Protein AF-A0A5C5VUE7-F1 (afdb_monomer)

pLDDT: mean 70.16, std 20.58, range [25.09, 98.5]

Nearest PDB structures (foldseek):
  4yuz-assembly2_C  TM=6.646E-01  e=1.567E-05  Trypanosoma cruzi strain CL Brener
  4yv2-assembly1_B  TM=5.544E-01  e=5.553E-06  Trypanosoma cruzi strain CL Brener
  5y4q-assembly2_C  TM=5.416E-01  e=9.617E-06  Trypanosoma cruzi strain CL Brener
  1a4s-assembly1_D  TM=3.884E-01  e=1.775E-01  Gadus morhua callarias
  8qyc-assembly1_A  TM=3.659E-01  e=1.391E-01  Escherichia coli

Structure (mmCIF, N/CA/C/O backbone):
data_AF-A0A5C5VUE7-F1
#
_entry.id   AF-A0A5C5VUE7-F1
#
loop_
_atom_site.group_PDB
_atom_site.id
_atom_site.type_symbol
_atom_site.label_atom_id
_atom_site.label_alt_id
_atom_site.label_comp_id
_atom_site.label_asym_id
_atom_site.label_entity_id
_atom_site.label_seq_id
_atom_site.pdbx_PDB_ins_code
_atom_site.Cartn_x
_atom_site.Cartn_y
_atom_site.Cartn_z
_atom_site.occupancy
_atom_site.B_iso_or_equiv
_atom_site.auth_seq_id
_atom_site.auth_comp_id
_atom_site.auth_asym_id
_atom_site.auth_atom_id
_atom_site.pdbx_PDB_model_num
ATOM 1 N N . MET A 1 1 ? -24.037 12.428 4.767 1.00 31.14 1 MET A N 1
ATOM 2 C CA . MET A 1 1 ? -23.340 13.060 3.629 1.00 31.14 1 MET A CA 1
ATOM 3 C C . MET A 1 1 ? -24.384 13.845 2.841 1.00 31.14 1 MET A C 1
ATOM 5 O O . MET A 1 1 ? -25.298 13.229 2.317 1.00 31.14 1 MET A O 1
ATOM 9 N N . ARG A 1 2 ? -24.361 15.183 2.858 1.00 25.09 2 ARG A N 1
ATOM 10 C CA . ARG A 1 2 ? -25.156 15.997 1.920 1.00 25.09 2 ARG A CA 1
ATOM 11 C C . ARG A 1 2 ? -24.160 16.668 0.981 1.00 25.09 2 ARG A C 1
ATOM 13 O O . ARG A 1 2 ? -23.271 17.364 1.460 1.00 25.09 2 ARG A O 1
ATOM 20 N N . SER A 1 3 ? -24.291 16.414 -0.318 1.00 27.41 3 SER A N 1
ATOM 21 C CA . SER A 1 3 ? -23.603 17.155 -1.374 1.00 27.41 3 SER A CA 1
ATOM 22 C C . SER A 1 3 ? -24.021 18.620 -1.290 1.00 27.41 3 SER A C 1
ATOM 24 O O . SER A 1 3 ? -25.214 18.919 -1.358 1.00 27.41 3 SER A O 1
ATOM 26 N N . TYR A 1 4 ? -23.069 19.532 -1.121 1.00 29.86 4 TYR A N 1
ATOM 27 C CA . TYR A 1 4 ? -23.355 20.953 -1.273 1.00 29.86 4 TYR A CA 1
ATOM 28 C C . TYR A 1 4 ? -23.225 21.317 -2.752 1.00 29.86 4 TYR A C 1
ATOM 30 O O . TYR A 1 4 ? -22.177 21.096 -3.353 1.00 29.86 4 TYR A O 1
ATOM 38 N N . GLN A 1 5 ? -24.298 21.847 -3.335 1.00 29.84 5 GLN A N 1
ATOM 39 C CA . GLN A 1 5 ? -24.297 22.440 -4.669 1.00 29.84 5 GLN A CA 1
ATOM 40 C C . GLN A 1 5 ? -24.190 23.960 -4.516 1.00 29.84 5 GLN A C 1
ATOM 42 O O . GLN A 1 5 ? -25.186 24.674 -4.515 1.00 29.84 5 GLN A O 1
ATOM 47 N N . GLY A 1 6 ? -22.961 24.441 -4.339 1.00 25.84 6 GLY A N 1
ATOM 48 C CA . GLY A 1 6 ? -22.583 25.817 -4.657 1.00 25.84 6 GLY A CA 1
ATOM 49 C C . GLY A 1 6 ? -21.894 25.797 -6.017 1.00 25.84 6 GLY A C 1
ATOM 50 O O . GLY A 1 6 ? -21.134 24.870 -6.290 1.00 25.84 6 GLY A O 1
ATOM 51 N N . SER A 1 7 ? -22.224 26.753 -6.881 1.00 31.72 7 SER A N 1
ATOM 52 C CA . SER A 1 7 ? -21.870 26.809 -8.306 1.00 31.72 7 SER A CA 1
ATOM 53 C C . SER A 1 7 ? -20.513 26.174 -8.664 1.00 31.72 7 SER A C 1
ATOM 55 O O . SER A 1 7 ? -19.454 26.751 -8.436 1.00 31.72 7 SER A O 1
ATOM 57 N N . ASN A 1 8 ? -20.610 24.998 -9.298 1.00 28.77 8 ASN A N 1
ATOM 58 C CA . ASN A 1 8 ? -19.616 24.291 -10.117 1.00 28.77 8 ASN A CA 1
ATOM 59 C C . ASN A 1 8 ? -18.446 23.517 -9.472 1.00 28.77 8 ASN A C 1
ATOM 61 O O . ASN A 1 8 ? -17.551 23.106 -10.211 1.00 28.77 8 ASN A O 1
ATOM 65 N N . ALA A 1 9 ? -18.476 23.178 -8.179 1.00 28.80 9 ALA A N 1
ATOM 66 C CA . ALA A 1 9 ? -17.613 22.108 -7.653 1.00 28.80 9 ALA A CA 1
ATOM 67 C C . ALA A 1 9 ? -18.248 21.397 -6.446 1.00 28.80 9 ALA A C 1
ATOM 69 O O . ALA A 1 9 ? -18.575 22.022 -5.439 1.00 28.80 9 ALA A O 1
ATOM 70 N N . ALA A 1 10 ? -18.429 20.077 -6.543 1.00 28.34 10 ALA A N 1
ATOM 71 C CA . ALA A 1 10 ? -18.823 19.243 -5.413 1.00 28.34 10 ALA A CA 1
ATOM 72 C C . ALA A 1 10 ? -17.562 18.875 -4.620 1.00 28.34 10 ALA A C 1
ATOM 74 O O . ALA A 1 10 ? -16.811 17.992 -5.020 1.00 28.34 10 ALA A O 1
ATOM 75 N N . TYR A 1 11 ? -17.315 19.570 -3.513 1.00 35.12 11 TYR A N 1
ATOM 76 C CA . TYR A 1 11 ? -16.184 19.285 -2.633 1.00 35.12 11 TYR A CA 1
ATOM 77 C C . TYR A 1 11 ? -16.462 18.028 -1.796 1.00 35.12 11 TYR A C 1
ATOM 79 O O . TYR A 1 11 ? -17.471 17.966 -1.085 1.00 35.12 11 TYR A O 1
ATOM 87 N N . LEU A 1 12 ? -15.555 17.050 -1.813 1.00 35.00 12 LEU A N 1
ATOM 88 C CA . LEU A 1 12 ? -15.490 16.046 -0.748 1.00 35.00 12 LEU A CA 1
ATOM 89 C C . LEU A 1 12 ? -14.753 16.680 0.436 1.00 35.00 12 LEU A C 1
ATOM 91 O O . LEU A 1 12 ? -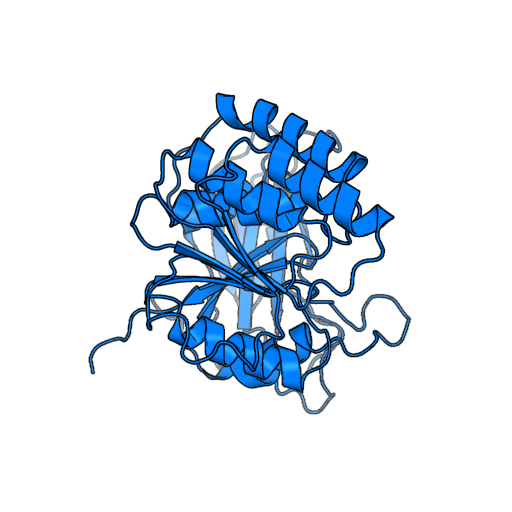13.548 16.906 0.391 1.00 35.00 12 LEU A O 1
ATOM 95 N N . ILE A 1 13 ? -15.511 17.043 1.470 1.00 42.84 13 ILE A N 1
ATOM 96 C CA . ILE A 1 13 ? -14.998 17.572 2.737 1.00 42.84 13 ILE A CA 1
ATOM 97 C C . ILE A 1 13 ? -15.323 16.527 3.801 1.00 42.84 13 ILE A C 1
ATOM 99 O O . ILE A 1 13 ? -16.504 16.329 4.113 1.00 42.84 13 ILE A O 1
ATOM 103 N N . ASP A 1 14 ? -14.316 15.872 4.382 1.00 41.78 14 ASP A N 1
ATOM 104 C CA . ASP A 1 14 ? -14.560 15.032 5.557 1.00 41.78 14 ASP A CA 1
ATOM 105 C C . ASP A 1 14 ? -14.801 15.920 6.786 1.00 41.78 14 ASP A C 1
ATOM 107 O O . ASP A 1 14 ? -13.881 16.400 7.446 1.00 41.78 14 ASP A O 1
ATOM 111 N N . ARG A 1 15 ? -16.079 16.170 7.089 1.00 42.41 15 ARG A N 1
ATOM 112 C CA . ARG A 1 15 ? -16.497 16.992 8.235 1.00 42.41 15 ARG A CA 1
ATOM 113 C C . ARG A 1 15 ? -16.256 16.331 9.595 1.00 42.41 15 ARG A C 1
ATOM 115 O O . ARG A 1 15 ? -16.416 17.009 10.603 1.00 42.41 15 ARG A O 1
ATOM 122 N N . ARG A 1 16 ? -15.862 15.051 9.649 1.00 41.47 16 ARG A N 1
ATOM 123 C CA . ARG A 1 16 ? -15.515 14.374 10.916 1.00 41.47 16 ARG A CA 1
ATOM 124 C C . ARG A 1 16 ? -14.207 14.883 11.530 1.00 41.47 16 ARG A C 1
ATOM 126 O O . ARG A 1 16 ? -13.894 14.529 12.654 1.00 41.47 16 ARG A O 1
ATOM 133 N N . LEU A 1 17 ? -13.469 15.732 10.813 1.00 46.28 17 LEU A N 1
ATOM 134 C CA . LEU A 1 17 ? -12.234 16.363 11.278 1.00 46.28 17 LEU A CA 1
ATOM 135 C C . LEU A 1 17 ? -12.449 17.753 11.890 1.00 46.28 17 LEU A C 1
ATOM 137 O O . LEU A 1 17 ? -11.490 18.393 12.287 1.00 46.28 17 LEU A O 1
ATOM 141 N N . ALA A 1 18 ? -13.684 18.241 11.985 1.00 48.69 18 ALA A N 1
ATOM 142 C CA . ALA A 1 18 ? -13.987 19.529 12.608 1.00 48.69 18 ALA A CA 1
ATOM 143 C C . ALA A 1 18 ? -14.294 19.406 14.117 1.00 48.69 18 ALA A C 1
ATOM 145 O O . ALA A 1 18 ? -14.946 20.276 14.685 1.00 48.69 18 ALA A O 1
ATOM 146 N N . ASP A 1 19 ? -13.850 18.341 14.791 1.00 48.78 19 ASP A N 1
ATOM 147 C CA . ASP A 1 19 ? -14.086 18.186 16.230 1.00 48.78 19 ASP A CA 1
ATOM 148 C C . ASP A 1 19 ? -13.420 19.333 17.009 1.00 48.78 19 ASP A C 1
ATOM 150 O O . ASP A 1 19 ? -12.203 19.527 16.979 1.00 48.78 19 ASP A O 1
ATOM 154 N N . GLY A 1 20 ? -14.248 20.136 17.682 1.00 60.97 20 GLY A N 1
ATOM 155 C CA . GLY A 1 20 ? -13.822 21.349 18.384 1.00 60.97 20 GLY A CA 1
ATOM 156 C C . GLY A 1 20 ? -13.844 22.631 17.543 1.00 60.97 20 GLY A C 1
ATOM 157 O O . GLY A 1 20 ? -13.526 23.687 18.091 1.00 60.97 20 GLY A O 1
ATOM 158 N N . TYR A 1 21 ? -14.252 22.577 16.268 1.00 69.88 21 TYR A N 1
ATOM 159 C CA . TYR A 1 21 ? -14.345 23.735 15.378 1.00 69.88 21 TYR A CA 1
ATOM 160 C C . TYR A 1 21 ? -15.651 23.760 14.569 1.00 69.88 21 TYR A C 1
ATOM 162 O O . TYR A 1 21 ? -16.028 22.809 13.895 1.00 69.88 21 TYR A O 1
ATOM 170 N N . GLU A 1 22 ? -16.298 24.915 14.513 1.00 74.06 22 GLU A N 1
ATOM 171 C CA . GLU A 1 22 ? -17.328 25.195 13.528 1.00 74.06 22 GLU A CA 1
ATOM 172 C C . GLU A 1 22 ? -16.677 25.455 12.159 1.00 74.06 22 GLU A C 1
ATOM 174 O O . GLU A 1 22 ? -15.878 26.384 11.997 1.00 74.06 22 GLU A O 1
ATOM 179 N N . LEU A 1 23 ? -17.020 24.625 11.168 1.00 70.12 23 LEU A N 1
ATOM 180 C CA . LEU A 1 23 ? -16.543 24.749 9.791 1.00 70.12 23 LEU A CA 1
ATOM 181 C C . LEU A 1 23 ? -17.606 25.392 8.888 1.00 70.12 23 LEU A C 1
ATOM 183 O O . LEU A 1 23 ? -18.613 24.767 8.544 1.00 70.12 23 LEU A O 1
ATOM 187 N N . GLY A 1 24 ? -17.328 26.610 8.431 1.00 70.44 24 GLY A N 1
ATOM 188 C CA . GLY A 1 24 ? -18.023 27.267 7.326 1.00 70.44 24 GLY A CA 1
ATOM 189 C C . GLY A 1 24 ? -17.226 27.166 6.026 1.00 70.44 24 GLY A C 1
ATOM 190 O O . GLY A 1 24 ? -16.000 27.082 6.049 1.00 70.44 24 GLY A O 1
ATOM 191 N N . VAL A 1 25 ? -17.904 27.199 4.881 1.00 64.94 25 VAL A N 1
ATOM 192 C CA . VAL A 1 25 ? -17.256 27.306 3.566 1.00 64.94 25 VAL A CA 1
ATOM 193 C C . VAL A 1 25 ? -17.984 28.371 2.765 1.00 64.94 25 VAL A C 1
ATOM 195 O O . VAL A 1 25 ? -19.199 28.279 2.604 1.00 64.94 25 VAL A O 1
ATOM 198 N N . ASP A 1 26 ? -17.241 29.362 2.284 1.00 67.00 26 ASP A N 1
ATOM 199 C CA . ASP A 1 26 ? -17.755 30.472 1.482 1.00 67.00 26 ASP A CA 1
ATOM 200 C C . ASP A 1 26 ? -16.791 30.744 0.320 1.00 67.00 26 ASP A C 1
ATOM 202 O O . ASP A 1 26 ? -15.600 30.963 0.544 1.00 67.00 26 ASP A O 1
ATOM 206 N N . ASP A 1 27 ? -17.276 30.636 -0.918 1.00 67.94 27 ASP A N 1
ATOM 207 C CA . ASP A 1 27 ? -16.491 30.810 -2.156 1.00 67.94 27 ASP A CA 1
ATOM 208 C C . ASP A 1 27 ? -15.124 30.072 -2.175 1.00 67.94 27 ASP A C 1
ATOM 210 O O . ASP A 1 27 ? -14.055 30.625 -2.465 1.00 67.94 27 ASP A O 1
ATOM 214 N N . GLY A 1 28 ? -15.133 28.796 -1.767 1.00 58.28 28 GLY A N 1
ATOM 215 C CA . GLY A 1 28 ? -13.924 27.959 -1.687 1.00 58.28 28 GLY A CA 1
ATOM 216 C C . GLY A 1 28 ? -12.951 28.342 -0.561 1.00 58.28 28 GLY A C 1
ATOM 217 O O . GLY A 1 28 ? -11.865 27.773 -0.459 1.00 58.28 28 GLY A O 1
ATOM 218 N N . THR A 1 29 ? -13.328 29.286 0.302 1.00 69.50 29 THR A N 1
ATOM 219 C CA . THR A 1 29 ? -12.604 29.642 1.525 1.00 69.50 29 THR A CA 1
ATOM 220 C C . THR A 1 29 ? -13.231 28.920 2.711 1.00 69.50 29 THR A C 1
ATOM 222 O O . THR A 1 29 ? -14.404 29.108 3.033 1.00 69.50 29 THR A O 1
ATOM 225 N N . PHE A 1 30 ? -12.438 28.108 3.398 1.00 70.69 30 PHE A N 1
ATOM 226 C CA . PHE A 1 30 ? -12.815 27.463 4.647 1.00 70.69 30 PHE A CA 1
ATOM 227 C C . PHE A 1 30 ? -12.699 28.471 5.789 1.00 70.69 30 PHE A C 1
ATOM 229 O O . PHE A 1 30 ? -11.688 29.156 5.936 1.00 70.69 30 PHE A O 1
ATOM 236 N N . ARG A 1 31 ? -13.733 28.562 6.617 1.00 77.38 31 ARG A N 1
ATOM 237 C CA . ARG A 1 31 ? -13.749 29.316 7.869 1.00 77.38 31 ARG A CA 1
ATOM 238 C C . ARG A 1 31 ? -13.804 28.316 9.013 1.00 77.38 31 ARG A C 1
ATOM 240 O O . ARG A 1 31 ? -14.773 27.578 9.119 1.00 77.38 31 ARG A O 1
ATOM 247 N N . LEU A 1 32 ? -12.794 28.326 9.868 1.00 77.50 32 LEU A N 1
ATOM 248 C CA . LEU A 1 32 ? -12.702 27.473 11.050 1.00 77.50 32 LEU A CA 1
ATOM 249 C C . LEU A 1 32 ? -12.819 28.357 12.287 1.00 77.50 32 LEU A C 1
ATOM 251 O O . LEU A 1 32 ? -11.972 29.225 12.497 1.00 77.50 32 LEU A O 1
ATOM 255 N N . ALA A 1 33 ? -13.865 28.162 13.084 1.00 82.00 33 ALA A N 1
ATOM 256 C CA . ALA A 1 33 ? -14.056 28.856 14.353 1.00 82.00 33 ALA A CA 1
ATOM 257 C C . ALA A 1 33 ? -13.973 27.849 15.505 1.00 82.00 33 ALA A C 1
ATOM 259 O O . ALA A 1 33 ? -14.727 26.885 15.483 1.00 82.00 33 ALA A O 1
ATOM 260 N N . PRO A 1 34 ? -13.092 28.019 16.502 1.00 76.12 34 PRO A N 1
ATOM 261 C CA . PRO A 1 34 ? -13.065 27.127 17.656 1.00 76.12 34 PRO A CA 1
ATOM 262 C C . PRO A 1 34 ? -14.418 27.166 18.379 1.00 76.12 34 PRO A C 1
ATOM 264 O O . PRO A 1 34 ? -14.950 28.245 18.631 1.00 76.12 34 PRO A O 1
ATOM 267 N N . HIS A 1 35 ? -14.969 26.011 18.751 1.00 78.56 35 HIS A N 1
ATOM 268 C CA . HIS A 1 35 ? -16.162 25.952 19.604 1.00 78.56 35 HIS A CA 1
ATOM 269 C C . HIS A 1 35 ? -15.889 26.512 21.006 1.00 78.56 35 HIS A C 1
ATOM 271 O O . HIS A 1 35 ? -16.792 27.040 21.650 1.00 78.56 35 HIS A O 1
ATOM 277 N N . ALA A 1 36 ? -14.640 26.405 21.468 1.00 78.00 36 ALA A N 1
ATOM 278 C CA . ALA A 1 36 ? -14.152 27.002 22.701 1.00 78.00 36 ALA A CA 1
ATOM 279 C C . ALA A 1 36 ? -12.664 27.382 22.558 1.00 78.00 36 ALA A C 1
ATOM 281 O O . ALA A 1 36 ? -11.944 26.729 21.793 1.00 78.00 36 ALA A O 1
ATOM 282 N N . PRO A 1 37 ? -12.179 28.396 23.299 1.00 74.94 37 PRO A N 1
ATOM 283 C CA . PRO A 1 37 ? -10.757 28.718 23.354 1.00 74.94 37 PRO A CA 1
ATOM 284 C C . PRO A 1 37 ? -9.957 27.519 23.879 1.00 74.94 37 PRO A C 1
ATOM 286 O O . PRO A 1 37 ? -10.299 26.934 24.908 1.00 74.94 37 PRO A O 1
ATOM 289 N N . ALA A 1 38 ? -8.885 27.147 23.183 1.00 65.81 38 ALA A N 1
ATOM 290 C CA . ALA A 1 38 ? -8.004 26.070 23.624 1.00 65.81 38 ALA A CA 1
ATOM 291 C C . ALA A 1 38 ? -6.930 26.607 24.583 1.00 65.81 38 ALA A C 1
ATOM 293 O O . ALA A 1 38 ? -6.333 27.646 24.323 1.00 65.81 38 ALA A O 1
ATOM 294 N N . ALA A 1 39 ? -6.620 25.869 25.652 1.00 67.12 39 ALA A N 1
ATOM 295 C CA . ALA A 1 39 ? -5.589 26.259 26.624 1.00 67.12 39 ALA A CA 1
ATOM 296 C C . ALA A 1 39 ? -4.157 26.287 26.045 1.00 67.12 39 ALA A C 1
ATOM 298 O O . ALA A 1 39 ? -3.255 26.854 26.653 1.00 67.12 39 ALA A O 1
ATOM 299 N N . GLY A 1 40 ? -3.940 25.673 24.880 1.00 67.44 40 GLY A N 1
ATOM 300 C CA . GLY A 1 40 ? -2.649 25.608 24.203 1.00 67.44 40 GLY A CA 1
ATOM 301 C C . GLY A 1 40 ? -2.778 25.898 22.713 1.00 67.44 40 GLY A C 1
ATOM 302 O O . GLY A 1 40 ? -3.880 25.898 22.160 1.00 67.44 40 GLY A O 1
ATOM 303 N N . ARG A 1 41 ? -1.630 26.115 22.068 1.00 66.31 41 ARG A N 1
ATOM 304 C CA . ARG A 1 41 ? -1.530 26.353 20.628 1.00 66.31 41 ARG A CA 1
ATOM 305 C C . ARG A 1 41 ? -2.143 25.191 19.836 1.00 66.31 41 ARG A C 1
ATOM 307 O O . ARG A 1 41 ? -1.958 24.018 20.174 1.00 66.31 41 ARG A O 1
ATOM 314 N N . ARG A 1 42 ? -2.882 25.512 18.773 1.00 62.38 42 ARG A N 1
ATOM 315 C CA . ARG A 1 42 ? -3.453 24.546 17.822 1.00 62.38 42 ARG A CA 1
ATOM 316 C C . ARG A 1 42 ? -3.000 24.886 16.410 1.00 62.38 42 ARG A C 1
ATOM 318 O O . ARG A 1 42 ? -2.983 26.052 16.026 1.00 62.38 42 ARG A O 1
ATOM 325 N N . ILE A 1 43 ? -2.653 23.874 15.627 1.00 59.81 43 ILE A N 1
ATOM 326 C CA . ILE A 1 43 ? -2.182 24.018 14.250 1.00 59.81 43 ILE A CA 1
ATOM 327 C C . ILE A 1 43 ? -3.048 23.117 13.369 1.00 59.81 43 ILE A C 1
ATOM 329 O O . ILE A 1 43 ? -3.095 21.925 13.580 1.00 59.81 43 ILE A O 1
ATOM 333 N N . ILE A 1 44 ? -3.751 23.629 12.370 1.00 60.88 44 ILE A N 1
ATOM 334 C CA . ILE A 1 44 ? -4.511 22.809 11.416 1.00 60.88 44 ILE A CA 1
ATOM 335 C C . ILE A 1 44 ? -3.685 22.711 10.141 1.00 60.88 44 ILE A C 1
ATOM 337 O O . ILE A 1 44 ? -3.352 23.741 9.550 1.00 60.88 44 ILE A O 1
ATOM 341 N N . ARG A 1 45 ? -3.346 21.494 9.711 1.00 53.62 45 ARG A N 1
ATOM 342 C CA . ARG A 1 45 ? -2.659 21.270 8.433 1.00 53.62 45 ARG A CA 1
ATOM 343 C C . ARG A 1 45 ? -3.683 20.904 7.373 1.00 53.62 45 ARG A C 1
ATOM 345 O O . ARG A 1 45 ? -4.493 19.997 7.562 1.00 53.62 45 ARG A O 1
ATOM 352 N N . ALA A 1 46 ? -3.662 21.657 6.284 1.00 55.12 46 ALA A N 1
ATOM 353 C CA . ALA A 1 46 ? -4.618 21.516 5.204 1.00 55.12 46 ALA A CA 1
ATOM 354 C C . ALA A 1 46 ? -3.957 20.857 3.992 1.00 55.12 46 ALA A C 1
ATOM 356 O O . ALA A 1 46 ? -2.860 21.257 3.611 1.00 55.12 46 ALA A O 1
ATOM 357 N N . ALA A 1 47 ? -4.629 19.897 3.364 1.00 52.19 47 ALA A N 1
ATOM 358 C CA . ALA A 1 47 ? -4.208 19.284 2.104 1.00 52.19 47 ALA A CA 1
ATOM 359 C C . ALA A 1 47 ? -5.291 19.476 1.040 1.00 52.19 47 ALA A C 1
ATOM 361 O O . ALA A 1 47 ? -6.478 19.524 1.365 1.00 52.19 47 ALA A O 1
ATOM 362 N N . ALA A 1 48 ? -4.901 19.585 -0.228 1.00 50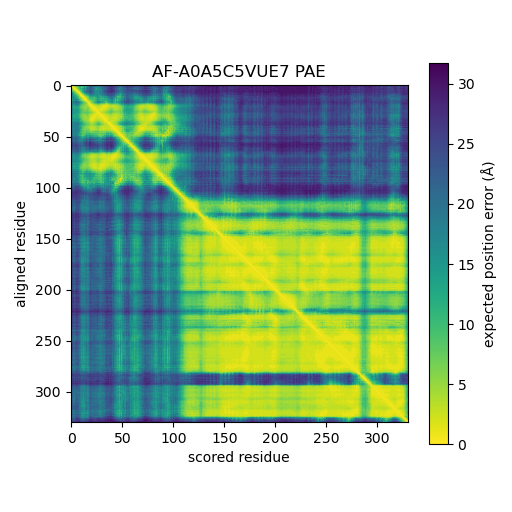.75 48 ALA A N 1
ATOM 363 C CA . ALA A 1 48 ? -5.837 19.802 -1.326 1.00 50.75 48 ALA A CA 1
ATOM 364 C C . ALA A 1 48 ? -5.463 18.970 -2.558 1.00 50.75 48 ALA A C 1
ATOM 366 O O . ALA A 1 48 ? -4.296 18.900 -2.937 1.00 50.75 48 ALA A O 1
ATOM 367 N N . ALA A 1 49 ? -6.470 18.381 -3.202 1.00 49.72 49 ALA A N 1
ATOM 368 C CA . ALA A 1 49 ? -6.366 17.765 -4.519 1.00 49.72 49 ALA A CA 1
ATOM 369 C C . ALA A 1 49 ? -7.075 18.650 -5.557 1.00 49.72 49 ALA A C 1
ATOM 371 O O . ALA A 1 49 ? -8.173 19.153 -5.301 1.00 49.72 49 ALA A O 1
ATOM 372 N N . PHE A 1 50 ? -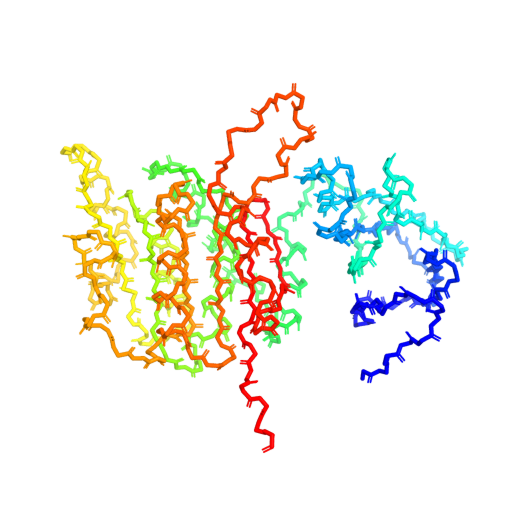6.454 18.840 -6.722 1.00 51.56 50 PHE A N 1
ATOM 373 C CA . PHE A 1 50 ? -6.967 19.666 -7.821 1.00 51.56 50 PHE A CA 1
ATOM 374 C C . PHE A 1 50 ? -7.272 18.811 -9.062 1.00 51.56 50 PHE A C 1
ATOM 376 O O . PHE A 1 50 ? -6.745 17.713 -9.216 1.00 51.56 50 PHE A O 1
ATOM 383 N N . ASP A 1 51 ? -8.159 19.312 -9.921 1.00 47.53 51 ASP A N 1
ATOM 384 C CA . ASP A 1 51 ? -8.684 18.626 -11.104 1.00 47.53 51 ASP A CA 1
ATOM 385 C C . ASP A 1 51 ? -7.629 18.421 -12.195 1.00 47.53 51 ASP A C 1
ATOM 387 O O . ASP A 1 51 ? -6.952 19.385 -12.561 1.00 47.53 51 ASP A O 1
ATOM 391 N N . VAL A 1 52 ? -7.645 17.182 -12.712 1.00 47.44 52 VAL A N 1
ATOM 392 C CA . VAL A 1 52 ? -7.017 16.448 -13.833 1.00 47.44 52 VAL A CA 1
ATOM 393 C C . VAL A 1 52 ? -6.889 17.074 -15.227 1.00 47.44 52 VAL A C 1
ATOM 395 O O . VAL A 1 52 ? -6.049 16.692 -16.042 1.00 47.44 52 VAL A O 1
ATOM 398 N N . THR A 1 53 ? -7.780 18.018 -15.521 1.00 40.75 53 THR A N 1
ATOM 399 C CA . THR A 1 53 ? -8.103 18.381 -16.907 1.00 40.75 53 THR A CA 1
ATOM 400 C C . THR A 1 53 ? -7.804 19.840 -17.255 1.00 40.75 53 THR A C 1
ATOM 402 O O . THR A 1 53 ? -8.438 20.388 -18.158 1.00 40.75 53 THR A O 1
ATOM 405 N N . SER A 1 54 ? -6.890 20.508 -16.539 1.00 41.72 54 SER A N 1
ATOM 406 C CA . SER A 1 54 ? -6.517 21.893 -16.868 1.00 41.72 54 SER A CA 1
ATOM 407 C C . SER A 1 54 ? -5.878 21.958 -18.268 1.00 41.72 54 SER A C 1
ATOM 409 O O . SER A 1 54 ? -4.985 21.157 -18.556 1.00 41.72 54 SER A O 1
ATOM 411 N N . PRO A 1 55 ? -6.255 22.924 -19.133 1.00 41.44 55 PRO A N 1
ATOM 412 C CA . PRO A 1 55 ? -5.594 23.150 -20.424 1.00 41.44 55 PRO A CA 1
ATOM 413 C C . PRO A 1 55 ? -4.085 23.429 -20.306 1.00 41.44 55 PRO A C 1
ATOM 415 O O . PRO A 1 55 ? -3.372 23.350 -21.302 1.00 41.44 55 PRO A O 1
ATOM 418 N N . ALA A 1 56 ? -3.607 23.763 -19.101 1.00 37.72 56 ALA A N 1
ATOM 419 C CA . ALA A 1 56 ? -2.215 24.073 -18.794 1.00 37.72 56 ALA A CA 1
ATOM 420 C C . ALA A 1 56 ? -1.301 22.842 -18.574 1.00 37.72 56 ALA A C 1
ATOM 422 O O . ALA A 1 56 ? -0.114 23.030 -18.320 1.00 37.72 56 ALA A O 1
ATOM 423 N N . GLY A 1 57 ? -1.804 21.604 -18.690 1.00 40.72 57 GLY A N 1
ATOM 424 C CA . GLY A 1 57 ? -0.989 20.380 -18.595 1.00 40.72 57 GLY A CA 1
ATOM 425 C C . GLY A 1 57 ? -0.999 19.685 -17.224 1.00 40.72 57 GLY A C 1
ATOM 426 O O . GLY A 1 57 ? -1.723 20.075 -16.307 1.00 40.72 57 GLY A O 1
ATOM 427 N N . VAL A 1 58 ? -0.225 18.598 -17.108 1.00 35.12 58 VAL A N 1
ATOM 428 C CA . VAL A 1 58 ? -0.403 17.531 -16.103 1.00 35.12 58 VAL A CA 1
ATOM 429 C C . VAL A 1 58 ? 0.461 17.712 -14.825 1.00 35.12 58 VAL A C 1
ATOM 431 O O . VAL A 1 58 ? 1.251 16.844 -14.493 1.00 35.12 58 VAL A O 1
ATOM 434 N N . TYR A 1 59 ? 0.165 18.778 -14.062 1.00 39.59 59 TYR A N 1
ATOM 435 C CA . TYR A 1 59 ? 0.442 19.058 -12.620 1.00 39.59 59 TYR A CA 1
ATOM 436 C C . TYR A 1 59 ? 1.867 19.240 -12.063 1.00 39.59 59 TYR A C 1
ATOM 438 O O . TYR A 1 59 ? 2.469 18.270 -11.605 1.00 39.59 59 TYR A O 1
ATOM 446 N N . PRO A 1 60 ? 2.195 20.484 -11.643 1.00 32.94 60 PRO A N 1
ATOM 447 C CA . PRO A 1 60 ? 3.053 20.710 -10.486 1.00 32.94 60 PRO A CA 1
ATOM 448 C C . PRO A 1 60 ? 2.386 20.541 -9.133 1.00 32.94 60 PRO A C 1
ATOM 450 O O . PRO A 1 60 ? 3.083 20.212 -8.191 1.00 32.94 60 PRO A O 1
ATOM 453 N N . GLU A 1 61 ? 1.085 20.805 -8.972 1.00 39.72 61 GLU A N 1
ATOM 454 C CA . GLU A 1 61 ? 0.551 21.073 -7.625 1.00 39.72 61 GLU A CA 1
ATOM 455 C C . GLU A 1 61 ? -0.531 20.097 -7.165 1.00 39.72 61 GLU A C 1
ATOM 457 O O . GLU A 1 61 ? -1.651 20.499 -6.851 1.00 39.72 61 GLU A O 1
ATOM 462 N N . MET A 1 62 ? 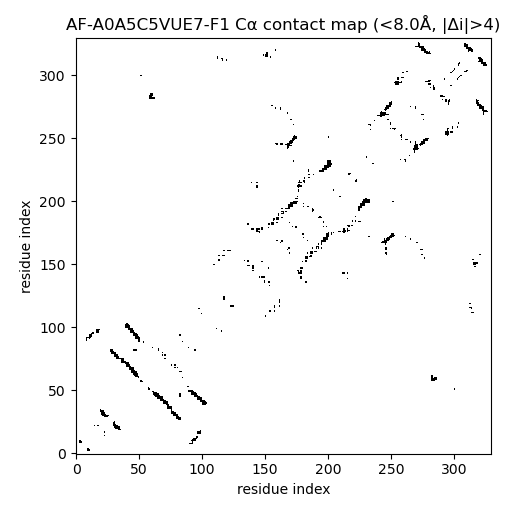-0.187 18.812 -7.046 1.00 39.38 62 MET A N 1
ATOM 463 C CA . MET A 1 62 ? -0.775 18.009 -5.967 1.00 39.38 62 MET A CA 1
ATOM 464 C C . MET A 1 62 ? -0.099 18.431 -4.659 1.00 39.38 62 MET A C 1
ATOM 466 O O . MET A 1 62 ? 0.866 17.822 -4.209 1.00 39.38 62 MET A O 1
ATOM 470 N N . ASN A 1 63 ? -0.564 19.525 -4.056 1.00 42.47 63 ASN A N 1
ATOM 471 C CA . ASN A 1 63 ? -0.028 19.961 -2.775 1.00 42.47 63 ASN A CA 1
ATOM 472 C C . ASN A 1 63 ? -0.704 19.198 -1.627 1.00 42.47 63 ASN A C 1
ATOM 474 O O . ASN A 1 63 ? -1.746 19.590 -1.094 1.00 42.47 63 ASN A O 1
ATOM 478 N N . ILE A 1 64 ? -0.048 18.116 -1.213 1.00 48.12 64 ILE A N 1
ATOM 479 C CA . ILE A 1 64 ? -0.459 17.241 -0.104 1.00 48.12 64 ILE A CA 1
ATOM 480 C C . ILE A 1 64 ? -0.356 17.974 1.261 1.00 48.12 64 ILE A C 1
ATOM 482 O O . ILE A 1 64 ? -0.844 17.490 2.275 1.00 48.12 64 ILE A O 1
ATOM 486 N N . SER A 1 65 ? 0.201 19.194 1.307 1.00 48.12 65 SER A N 1
ATOM 487 C CA . SER A 1 65 ? 0.085 20.121 2.443 1.00 48.12 65 SER A CA 1
ATOM 488 C C . SER A 1 65 ? 0.227 21.577 1.978 1.00 48.12 65 SER A C 1
ATOM 490 O O . SER A 1 65 ? 1.322 22.026 1.652 1.00 48.12 65 SER A O 1
ATOM 492 N N . MET A 1 66 ? -0.865 22.343 2.006 1.00 53.12 66 MET A N 1
ATOM 493 C CA . MET A 1 66 ? -0.966 23.723 1.510 1.00 53.12 66 MET A CA 1
ATOM 494 C C . MET A 1 66 ? -0.866 24.798 2.599 1.00 53.12 66 MET A C 1
ATOM 496 O O . MET A 1 66 ? -1.477 25.867 2.515 1.00 53.12 66 MET A O 1
ATOM 500 N N . GLY A 1 67 ? -0.090 24.513 3.642 1.00 54.81 67 GLY A N 1
ATOM 501 C CA . GLY A 1 67 ? 0.175 25.423 4.752 1.00 54.81 67 GLY A CA 1
ATOM 502 C C . GLY A 1 67 ? -0.453 24.981 6.072 1.00 54.81 67 GLY A C 1
ATOM 503 O O . GLY A 1 67 ? -0.965 23.869 6.215 1.00 54.81 67 GLY A O 1
ATOM 504 N N . ARG A 1 68 ? -0.367 25.872 7.064 1.00 61.50 68 ARG A N 1
ATOM 505 C CA . ARG A 1 68 ? -0.849 25.645 8.428 1.00 61.50 68 ARG A CA 1
ATOM 506 C C . ARG A 1 68 ? -1.728 26.801 8.896 1.00 61.50 68 ARG A C 1
ATOM 508 O O . ARG A 1 68 ? -1.391 27.960 8.668 1.00 61.50 68 ARG A O 1
ATOM 515 N N . ILE A 1 69 ? -2.825 26.492 9.574 1.00 69.88 69 ILE A N 1
ATOM 516 C CA . ILE A 1 69 ? -3.693 27.465 10.241 1.00 69.88 69 ILE A CA 1
ATOM 517 C C . ILE A 1 69 ? -3.361 27.404 11.723 1.00 69.88 69 ILE A C 1
ATOM 519 O O . ILE A 1 69 ? -3.483 26.346 12.323 1.00 69.88 69 ILE A O 1
ATOM 523 N N . VAL A 1 70 ? -2.925 28.507 12.316 1.00 71.00 70 VAL A N 1
ATOM 524 C CA . VAL A 1 70 ? -2.490 28.523 13.717 1.00 71.00 70 VAL A CA 1
ATOM 525 C C . VAL A 1 70 ? -3.512 29.275 14.564 1.00 71.00 70 VAL A C 1
ATOM 527 O O . VAL A 1 70 ? -3.929 30.374 14.200 1.00 71.00 70 VAL A O 1
ATOM 530 N N . PHE A 1 71 ? -3.891 28.676 15.688 1.00 75.44 71 PHE A N 1
ATOM 531 C CA . PHE A 1 71 ? -4.613 29.308 16.786 1.00 75.44 71 PHE A CA 1
ATOM 532 C C . PHE A 1 71 ? -3.674 29.339 17.988 1.00 75.44 71 PHE A C 1
ATOM 534 O O . PHE A 1 71 ? -3.172 28.297 18.415 1.00 75.44 71 PHE A O 1
ATOM 541 N N . GLU A 1 72 ? -3.411 30.528 18.511 1.00 80.75 72 GLU A N 1
ATOM 542 C CA . GLU A 1 72 ? -2.604 30.685 19.722 1.00 80.75 72 GLU A CA 1
ATOM 543 C C . GLU A 1 72 ? -3.422 30.296 20.973 1.00 80.75 72 GLU A C 1
ATOM 545 O O . GLU A 1 72 ? -4.648 30.166 20.891 1.00 80.75 72 GLU A O 1
ATOM 550 N N . PRO A 1 73 ? -2.790 30.064 22.138 1.00 77.88 73 PRO A N 1
ATOM 551 C CA . PRO A 1 73 ? -3.522 29.790 23.373 1.00 77.88 73 PRO A CA 1
ATOM 552 C C . PRO A 1 73 ? -4.611 30.842 23.648 1.00 77.88 73 PRO A C 1
ATOM 554 O O . PRO A 1 73 ? -4.366 32.044 23.556 1.00 77.88 73 PRO A O 1
ATOM 557 N N . ASN A 1 74 ? -5.808 30.381 24.013 1.00 79.38 74 ASN A N 1
ATOM 558 C CA . ASN A 1 74 ? -7.023 31.174 24.244 1.00 79.38 74 ASN A CA 1
ATOM 559 C C . ASN A 1 74 ? -7.570 31.932 23.018 1.00 79.38 74 ASN A C 1
ATOM 561 O O . ASN A 1 74 ? -8.468 32.764 23.161 1.00 79.38 74 ASN A O 1
ATOM 565 N N . ASP A 1 75 ? -7.080 31.639 21.813 1.00 79.00 75 ASP A N 1
ATOM 566 C CA . ASP A 1 75 ? -7.610 32.221 20.585 1.00 79.00 75 ASP A CA 1
ATOM 567 C C . ASP A 1 75 ? -8.989 31.627 20.257 1.00 79.00 75 ASP A C 1
ATOM 569 O O . ASP A 1 75 ? -9.134 30.432 19.998 1.00 79.00 75 ASP A O 1
ATOM 573 N N . ALA A 1 76 ? -10.012 32.480 20.285 1.00 80.00 76 ALA A N 1
ATOM 574 C CA . ALA A 1 76 ? -11.386 32.151 19.904 1.00 80.00 76 ALA A CA 1
ATOM 575 C C . ALA A 1 76 ? -11.750 32.693 18.512 1.00 80.00 76 ALA A C 1
ATOM 577 O O . ALA A 1 76 ? -12.878 32.512 18.047 1.00 80.00 76 ALA A O 1
ATOM 578 N N . GLN A 1 77 ? -10.831 33.409 17.855 1.00 83.94 77 GLN A N 1
ATOM 579 C CA . GLN A 1 77 ? -11.138 34.097 16.612 1.00 83.94 77 GLN A CA 1
ATOM 580 C C . GLN A 1 77 ? -11.190 33.108 15.444 1.00 83.94 77 GLN A C 1
ATOM 582 O O . GLN A 1 77 ? -10.275 32.300 15.271 1.00 83.94 77 GLN A O 1
ATOM 587 N N . PRO A 1 78 ? -12.224 33.179 14.587 1.00 83.38 78 PRO A N 1
ATOM 588 C CA . PRO A 1 78 ? -12.285 32.360 13.390 1.00 83.38 78 PRO A CA 1
ATOM 589 C C . PRO A 1 78 ? -11.110 32.637 12.452 1.00 83.38 78 PRO A C 1
ATOM 591 O O . PRO A 1 78 ? -10.805 33.788 12.132 1.00 83.38 78 PRO A O 1
ATOM 594 N N . ARG A 1 79 ? -10.504 31.576 11.927 1.00 80.94 79 ARG A N 1
ATOM 595 C CA . ARG A 1 79 ? -9.469 31.660 10.895 1.00 80.94 79 ARG A CA 1
ATOM 596 C C . ARG A 1 79 ? -10.058 31.301 9.544 1.00 80.94 79 ARG A C 1
ATOM 598 O O . ARG A 1 79 ? -10.941 30.451 9.433 1.00 80.94 79 ARG A O 1
ATOM 605 N N . ARG A 1 80 ? -9.568 31.972 8.507 1.00 78.81 80 ARG A N 1
ATOM 606 C CA . ARG A 1 80 ? -9.929 31.686 7.121 1.00 78.81 80 ARG A CA 1
ATOM 607 C C . ARG A 1 80 ? -8.754 31.029 6.427 1.00 78.81 80 ARG A C 1
ATOM 609 O O . ARG A 1 80 ? -7.620 31.476 6.567 1.00 78.81 80 ARG A O 1
ATOM 616 N N . TYR A 1 81 ? -9.049 29.988 5.674 1.00 71.88 81 TYR A N 1
ATOM 617 C CA . TYR A 1 81 ? -8.090 29.256 4.883 1.00 71.88 81 TYR A CA 1
ATOM 618 C C . TYR A 1 81 ? -8.675 29.023 3.506 1.00 71.88 81 TYR A C 1
ATOM 620 O O . TYR A 1 81 ? -9.715 28.389 3.361 1.00 71.88 81 TYR A O 1
ATOM 628 N N . ARG A 1 82 ? -8.007 29.548 2.489 1.00 69.56 82 ARG A N 1
ATOM 629 C CA . ARG A 1 82 ? -8.342 29.263 1.103 1.00 69.56 82 ARG A CA 1
ATOM 630 C C . ARG A 1 82 ? -7.237 28.365 0.564 1.00 69.56 82 ARG A C 1
ATOM 632 O O . ARG A 1 82 ? -6.092 28.823 0.544 1.00 69.56 82 ARG A O 1
ATOM 639 N N . PRO A 1 83 ? -7.528 27.120 0.147 1.00 64.62 83 PRO A N 1
ATOM 640 C CA . PRO A 1 83 ? -6.581 26.370 -0.646 1.00 64.62 83 PRO A CA 1
ATOM 641 C C . PRO A 1 83 ? -6.329 27.210 -1.880 1.00 64.62 83 PRO A C 1
ATOM 643 O O . PRO A 1 83 ? -7.257 27.631 -2.571 1.00 64.62 83 PRO A O 1
ATOM 646 N N . PHE A 1 84 ? -5.073 27.528 -2.101 1.00 58.28 84 PHE A N 1
ATOM 647 C CA . PHE A 1 84 ? -4.664 28.250 -3.282 1.00 58.28 84 PHE A CA 1
ATOM 648 C C . PHE A 1 84 ? -4.077 27.245 -4.262 1.00 58.28 84 PHE A C 1
ATOM 650 O O . PHE A 1 84 ? -3.690 26.147 -3.888 1.00 58.28 84 PHE A O 1
ATOM 657 N N . SER A 1 85 ? -4.024 27.610 -5.527 1.00 51.12 85 SER A N 1
ATOM 658 C CA . SER A 1 85 ? -3.059 27.040 -6.452 1.00 51.12 85 SER A CA 1
ATOM 659 C C . SER A 1 85 ? -2.439 28.214 -7.187 1.00 51.12 85 SER A C 1
ATOM 661 O O . SER A 1 85 ? -3.070 29.266 -7.320 1.00 51.12 85 SER A O 1
ATOM 663 N N . ARG A 1 86 ? -1.198 28.066 -7.644 1.00 50.91 86 ARG A N 1
ATOM 664 C CA . ARG A 1 86 ? -0.566 29.093 -8.484 1.00 50.91 86 ARG A CA 1
ATOM 665 C C . ARG A 1 86 ? -1.190 29.186 -9.886 1.00 50.91 86 ARG A C 1
ATOM 667 O O . ARG A 1 86 ? -0.879 30.118 -10.618 1.00 50.91 86 ARG A O 1
ATOM 674 N N . ASP A 1 87 ? -2.087 28.264 -10.236 1.00 49.44 87 ASP A N 1
ATOM 675 C CA . ASP A 1 87 ? -2.816 28.220 -11.504 1.00 49.44 87 ASP A CA 1
ATOM 676 C C . ASP A 1 87 ? -4.301 28.570 -11.300 1.00 49.44 87 ASP A C 1
ATOM 678 O O . ASP A 1 87 ? -5.068 27.827 -10.681 1.00 49.44 87 ASP A O 1
ATOM 682 N N . ALA A 1 88 ? -4.701 29.717 -11.851 1.00 53.50 88 ALA A N 1
ATOM 683 C CA . ALA A 1 88 ? -6.047 30.271 -11.728 1.00 53.50 88 ALA A CA 1
ATOM 684 C C . ALA A 1 88 ? -7.128 29.493 -12.505 1.00 53.50 88 ALA A C 1
ATOM 686 O O . ALA A 1 88 ? -8.314 29.746 -12.300 1.00 53.50 88 ALA A O 1
ATOM 687 N N . GLN A 1 89 ? -6.750 28.567 -13.396 1.00 46.88 89 GLN A N 1
ATOM 688 C CA . GLN A 1 89 ? -7.697 27.763 -14.181 1.00 46.88 89 GLN A CA 1
ATOM 689 C C . GLN A 1 89 ? -8.061 26.431 -13.508 1.00 46.88 89 GLN A C 1
ATOM 691 O O . GLN A 1 89 ? -8.941 25.715 -13.993 1.00 46.88 89 GLN A O 1
ATOM 696 N N . ARG A 1 90 ? -7.425 26.092 -12.379 1.00 55.72 90 ARG A N 1
ATOM 697 C CA . ARG A 1 90 ? -7.658 24.826 -11.673 1.00 55.72 90 ARG A CA 1
ATOM 698 C C . ARG A 1 90 ? -8.926 24.835 -10.845 1.00 55.72 90 ARG A C 1
ATOM 700 O O . ARG A 1 90 ? -9.322 25.840 -10.257 1.00 55.72 90 ARG A O 1
ATOM 707 N N . ARG A 1 91 ? -9.522 23.650 -10.737 1.00 51.22 91 ARG A N 1
ATOM 708 C CA . ARG A 1 91 ? -10.682 23.393 -9.885 1.00 51.22 91 ARG A CA 1
ATOM 709 C C . ARG A 1 91 ? -10.269 22.486 -8.736 1.00 51.22 91 ARG A C 1
ATOM 711 O O . ARG A 1 91 ? -9.652 21.451 -8.951 1.00 51.22 91 ARG A O 1
ATOM 718 N N . LEU A 1 92 ? -10.574 22.894 -7.513 1.00 50.47 92 LEU A N 1
ATOM 719 C CA . LEU A 1 92 ? -10.354 22.091 -6.312 1.00 50.47 92 LEU A CA 1
ATOM 720 C C . LEU A 1 92 ? -11.352 20.924 -6.296 1.00 50.47 92 LEU A C 1
ATOM 722 O O . LEU A 1 92 ? -12.555 21.156 -6.416 1.00 50.47 92 LEU A O 1
ATOM 726 N N . THR A 1 93 ? -10.873 19.692 -6.130 1.00 44.72 93 THR A N 1
ATOM 727 C CA . THR A 1 93 ? -11.724 18.488 -6.105 1.00 44.72 93 THR A CA 1
ATOM 728 C C . THR A 1 93 ? -11.934 17.970 -4.684 1.00 44.72 93 THR A C 1
ATOM 730 O O . THR A 1 93 ? -13.060 17.642 -4.305 1.00 44.72 93 THR A O 1
ATOM 733 N N . VAL A 1 94 ? -10.882 17.954 -3.861 1.00 42.12 94 VAL A N 1
ATOM 734 C CA . VAL A 1 94 ? -10.932 17.458 -2.475 1.00 42.12 94 VAL A CA 1
ATOM 735 C C . VAL A 1 94 ? -10.080 18.343 -1.572 1.00 42.12 94 VAL A C 1
ATOM 737 O O . VAL A 1 94 ? -8.985 18.746 -1.959 1.00 42.12 94 VAL A O 1
ATOM 740 N N . ALA A 1 95 ? -10.562 18.638 -0.364 1.00 44.59 95 ALA A N 1
ATOM 741 C CA . ALA A 1 95 ? -9.797 19.353 0.654 1.00 44.59 95 ALA A CA 1
ATOM 742 C C . ALA A 1 95 ? -9.868 18.611 1.991 1.00 44.59 95 ALA A C 1
ATOM 744 O O . ALA A 1 95 ? -10.954 18.305 2.487 1.00 44.59 95 ALA A O 1
ATOM 745 N N . TYR A 1 96 ? -8.706 18.366 2.585 1.00 50.28 96 TYR A N 1
ATOM 746 C CA . TYR A 1 96 ? -8.548 17.726 3.883 1.00 50.28 96 TYR A CA 1
ATOM 747 C C . TYR A 1 96 ? -8.107 18.777 4.898 1.00 50.28 96 TYR A C 1
ATOM 749 O O . TYR A 1 96 ? -7.143 19.503 4.665 1.00 50.28 96 TYR A O 1
ATOM 757 N N . LEU A 1 97 ? -8.809 18.867 6.026 1.00 46.69 97 LEU A N 1
ATOM 758 C CA . LEU A 1 97 ? -8.489 19.778 7.125 1.00 46.69 97 LEU A CA 1
ATOM 759 C C . LEU A 1 97 ? -8.404 18.952 8.405 1.00 46.69 97 LEU A C 1
ATOM 761 O O . LEU A 1 97 ? -9.439 18.558 8.926 1.00 46.69 97 LEU A O 1
ATOM 765 N N . GLY A 1 98 ? -7.198 18.659 8.892 1.00 47.34 98 GLY A N 1
ATOM 766 C CA . GLY A 1 98 ? -7.001 17.928 10.148 1.00 47.34 98 GLY A CA 1
ATOM 767 C C . GLY A 1 98 ? -6.554 18.871 11.270 1.00 47.34 98 GLY A C 1
ATOM 768 O O . GLY A 1 98 ? -5.522 19.530 11.101 1.00 47.34 98 GLY A O 1
ATOM 769 N N . PRO A 1 99 ? -7.278 18.986 12.399 1.00 39.53 99 PRO A N 1
ATOM 770 C CA . PRO A 1 99 ? -6.843 19.798 13.523 1.00 39.53 99 PRO A CA 1
ATOM 771 C C . PRO A 1 99 ? -5.696 19.096 14.250 1.00 39.53 99 PRO A C 1
ATOM 773 O O . PRO A 1 99 ? -5.862 18.007 14.792 1.00 39.53 99 PRO A O 1
ATOM 776 N N . GLU A 1 100 ? -4.525 19.724 14.313 1.00 42.88 100 GLU A N 1
ATOM 777 C CA . GLU A 1 100 ? -3.486 19.337 15.260 1.00 42.88 100 GLU A CA 1
ATOM 778 C C . GLU A 1 100 ? -3.672 20.135 16.554 1.00 42.88 100 GLU A C 1
ATOM 780 O O . GLU A 1 100 ? -3.504 21.353 16.624 1.00 42.88 100 GLU A O 1
ATOM 785 N N . GLY A 1 101 ? -3.933 19.423 17.643 1.00 39.72 101 GLY A N 1
ATOM 786 C CA . GLY A 1 101 ? -3.423 19.844 18.934 1.00 39.72 101 GLY A CA 1
ATOM 787 C C . GLY A 1 101 ? -1.947 19.489 19.032 1.00 39.72 101 GLY A C 1
ATOM 788 O O . GLY A 1 101 ? -1.625 18.314 19.172 1.00 39.72 101 GLY A O 1
ATOM 789 N N . ALA A 1 102 ? -1.041 20.455 18.921 1.00 35.50 102 ALA A N 1
ATOM 790 C CA . ALA A 1 102 ? 0.349 20.279 19.336 1.00 35.50 102 ALA A CA 1
ATOM 791 C C . ALA A 1 102 ? 0.826 21.560 20.017 1.00 35.50 102 ALA A C 1
ATOM 793 O O . ALA A 1 102 ? 0.854 22.627 19.408 1.00 35.50 102 ALA A O 1
ATOM 794 N N . THR A 1 103 ? 1.170 21.414 21.293 1.00 35.91 103 THR A N 1
ATOM 795 C CA . THR A 1 103 ? 2.102 22.285 22.004 1.00 35.91 103 THR A CA 1
ATOM 796 C C . THR A 1 103 ? 3.491 22.090 21.401 1.00 35.91 103 THR A C 1
ATOM 798 O O . THR A 1 103 ? 3.812 20.980 20.982 1.00 35.91 103 THR A O 1
ATOM 801 N N . ASP A 1 104 ? 4.257 23.174 21.302 1.00 35.19 104 ASP A N 1
ATOM 802 C CA . ASP A 1 104 ? 5.560 23.227 20.638 1.00 35.19 104 ASP A CA 1
ATOM 803 C C . ASP A 1 104 ? 6.491 22.082 21.068 1.00 35.19 104 ASP A C 1
ATOM 805 O O . ASP A 1 104 ? 6.876 22.008 22.227 1.00 35.19 104 ASP A O 1
ATOM 809 N N . GLU A 1 105 ? 6.823 21.207 20.117 1.00 33.34 105 GLU A N 1
ATOM 810 C CA . GLU A 1 105 ? 8.064 20.434 19.986 1.00 33.34 105 GLU A CA 1
ATOM 811 C C . GLU A 1 105 ? 8.013 19.720 18.619 1.00 33.34 105 GLU A C 1
ATOM 813 O O . GLU A 1 105 ? 6.965 19.218 18.207 1.00 33.34 105 GLU A O 1
ATOM 818 N N . ASP A 1 106 ? 9.127 19.717 17.880 1.00 37.34 106 ASP A N 1
ATOM 819 C CA . ASP A 1 106 ? 9.286 19.203 16.504 1.00 37.34 106 ASP A CA 1
ATOM 820 C C . ASP A 1 106 ? 9.167 17.663 16.378 1.00 37.34 106 ASP A C 1
ATOM 822 O O . ASP A 1 106 ? 9.805 17.023 15.541 1.00 37.34 106 ASP A O 1
ATOM 826 N N . CYS A 1 107 ? 8.315 17.034 17.183 1.00 28.62 107 CYS A N 1
ATOM 827 C CA . CYS A 1 107 ? 8.097 15.598 17.195 1.00 28.62 107 CYS A CA 1
ATOM 828 C C . CYS A 1 107 ? 6.591 15.280 17.299 1.00 28.62 107 CYS A C 1
ATOM 830 O O . CYS A 1 107 ? 5.961 15.609 18.302 1.00 28.62 107 CYS A O 1
ATOM 832 N N . PRO A 1 108 ? 5.986 14.537 16.353 1.00 40.72 108 PRO A N 1
ATOM 833 C CA . PRO A 1 108 ? 6.368 14.383 14.953 1.00 40.72 108 PRO A CA 1
ATOM 834 C C . PRO A 1 108 ? 5.139 14.350 14.003 1.00 40.72 108 PRO A C 1
ATOM 836 O O . PRO A 1 108 ? 4.063 13.843 14.326 1.00 40.72 108 PRO A O 1
ATOM 839 N N . PHE A 1 109 ? 5.322 14.781 12.752 1.00 34.53 109 PHE A N 1
ATOM 840 C CA . PHE A 1 109 ? 4.380 14.572 11.626 1.00 34.53 109 PHE A CA 1
ATOM 841 C C . PHE A 1 109 ? 3.951 13.082 11.467 1.00 34.53 109 PHE A C 1
ATOM 843 O O . PHE A 1 109 ? 2.918 12.761 10.884 1.00 34.53 109 PHE A O 1
ATOM 850 N N . PHE A 1 110 ? 4.738 12.185 12.073 1.00 34.69 110 PHE A N 1
ATOM 851 C CA . PHE A 1 110 ? 4.682 10.726 12.083 1.00 34.69 110 PHE A CA 1
ATOM 852 C C . PHE A 1 110 ? 3.638 10.068 13.009 1.00 34.69 110 PHE A C 1
ATOM 854 O O . PHE A 1 110 ? 3.571 8.852 13.005 1.00 34.69 110 PHE A O 1
ATOM 861 N N . PHE A 1 111 ? 2.833 10.774 13.815 1.00 37.94 111 PHE A N 1
ATOM 862 C CA . PHE A 1 111 ? 1.751 10.114 14.592 1.00 37.94 111 PHE A CA 1
ATOM 863 C C . PHE A 1 111 ? 0.334 10.509 14.147 1.00 37.94 111 PHE A C 1
ATOM 865 O O . PHE A 1 111 ? -0.618 9.789 14.421 1.00 37.94 111 PHE A O 1
ATOM 872 N N . LYS A 1 112 ? 0.168 11.595 13.380 1.00 41.78 112 LYS A N 1
ATOM 873 C CA . LYS A 1 112 ? -1.161 12.200 13.145 1.00 41.78 112 LYS A CA 1
ATOM 874 C C . LYS A 1 112 ? -1.833 11.799 11.829 1.00 41.78 112 LYS A C 1
ATOM 876 O O . LYS A 1 112 ? -3.055 11.675 11.792 1.00 41.78 112 LYS A O 1
ATOM 881 N N . ALA A 1 113 ? -1.060 11.496 10.780 1.00 43.97 113 ALA A N 1
ATOM 882 C CA . ALA A 1 113 ? -1.584 10.805 9.592 1.00 43.97 113 ALA A CA 1
ATOM 883 C C . ALA A 1 113 ? -2.178 9.428 9.965 1.00 43.97 113 ALA A C 1
ATOM 885 O O . ALA A 1 113 ? -3.196 9.007 9.416 1.00 43.97 113 ALA A O 1
ATOM 886 N N . PHE A 1 114 ? -1.586 8.782 10.975 1.00 48.78 114 PHE A N 1
ATOM 887 C CA . PHE A 1 114 ? -2.051 7.527 11.565 1.00 48.78 114 PHE A CA 1
ATOM 888 C C . PHE A 1 114 ? -3.400 7.695 12.239 1.00 48.78 114 PHE A C 1
ATOM 890 O O . PHE A 1 114 ? -4.306 6.925 11.952 1.00 48.78 114 PHE A O 1
ATOM 897 N N . ASP A 1 115 ? -3.576 8.717 13.072 1.00 51.19 115 ASP A N 1
ATOM 898 C CA . ASP A 1 115 ? -4.858 8.974 13.731 1.00 51.19 115 ASP A CA 1
ATOM 899 C C . ASP A 1 115 ? -5.978 9.278 12.727 1.00 51.19 115 ASP A C 1
ATOM 901 O O . ASP A 1 115 ? -7.087 8.756 12.867 1.00 51.19 115 ASP A O 1
ATOM 905 N N . HIS A 1 116 ? -5.682 10.040 11.665 1.00 50.34 116 HIS A N 1
ATOM 906 C CA . HIS A 1 116 ? -6.644 10.306 10.593 1.00 50.34 116 HIS A CA 1
ATOM 907 C C . HIS A 1 116 ? -7.068 9.021 9.872 1.00 50.34 116 HIS A C 1
ATOM 909 O O . HIS A 1 116 ? -8.262 8.728 9.763 1.00 50.34 116 HIS A O 1
ATOM 915 N N . PHE A 1 117 ? -6.096 8.219 9.434 1.00 52.66 117 PHE A N 1
ATOM 916 C CA . PHE A 1 117 ? -6.386 6.947 8.786 1.00 52.66 117 PHE A CA 1
ATOM 917 C C . PHE A 1 117 ? -7.147 6.007 9.725 1.00 52.66 117 PHE A C 1
ATOM 919 O O . PHE A 1 117 ? -8.172 5.455 9.331 1.00 52.66 117 PHE A O 1
ATOM 926 N N . ARG A 1 118 ? -6.722 5.882 10.991 1.00 57.88 118 ARG A N 1
ATOM 927 C CA . ARG A 1 118 ? -7.407 5.082 12.020 1.00 57.88 118 ARG A CA 1
ATOM 928 C C . ARG A 1 118 ? -8.853 5.501 12.195 1.00 57.88 118 ARG A C 1
ATOM 930 O O . ARG A 1 118 ? -9.711 4.629 12.270 1.00 57.88 118 ARG A O 1
ATOM 937 N N . ALA A 1 119 ? -9.139 6.800 12.221 1.00 54.88 119 ALA A N 1
ATOM 938 C CA . ALA A 1 119 ? -10.505 7.301 12.290 1.00 54.88 119 ALA A CA 1
ATOM 939 C C . ALA A 1 119 ? -11.308 6.930 11.030 1.00 54.88 119 ALA A C 1
ATOM 941 O O . ALA A 1 119 ? -12.430 6.423 11.140 1.00 54.88 119 ALA A O 1
ATOM 942 N N . ALA A 1 120 ? -10.726 7.108 9.839 1.00 52.38 120 ALA A N 1
ATOM 943 C CA . ALA A 1 120 ? -11.365 6.773 8.566 1.00 52.38 120 ALA A CA 1
ATOM 944 C C . ALA A 1 120 ? -11.711 5.276 8.463 1.00 52.38 120 ALA A C 1
ATOM 946 O O . ALA A 1 120 ? -12.802 4.918 8.007 1.00 52.38 120 ALA A O 1
ATOM 947 N N . VAL A 1 121 ? -10.819 4.404 8.944 1.00 54.50 121 VAL A N 1
ATOM 948 C CA . VAL A 1 121 ? -10.989 2.940 8.923 1.00 54.50 121 VAL A CA 1
ATOM 949 C C . VAL A 1 121 ? -11.534 2.357 10.235 1.00 54.50 121 VAL A C 1
ATOM 951 O O . VAL A 1 121 ? -11.693 1.145 10.352 1.00 54.50 121 VAL A O 1
ATOM 954 N N . ARG A 1 122 ? -11.883 3.217 11.202 1.00 63.97 122 ARG A N 1
ATOM 955 C CA . ARG A 1 122 ? -12.463 2.880 12.517 1.00 63.97 122 ARG A CA 1
ATOM 956 C C . ARG A 1 122 ? -11.616 1.920 13.366 1.00 63.97 122 ARG A C 1
ATOM 958 O O . ARG A 1 122 ? -12.158 1.062 14.061 1.00 63.97 122 ARG A O 1
ATOM 965 N N . LEU A 1 123 ? -10.294 2.072 13.333 1.00 63.25 123 LEU A N 1
ATOM 966 C CA . LEU A 1 123 ? -9.377 1.339 14.205 1.00 63.25 123 LEU A CA 1
ATOM 967 C C . LEU A 1 123 ? -9.312 1.985 15.608 1.00 63.25 123 LEU A C 1
ATOM 969 O O . LEU A 1 123 ? -9.017 3.180 15.704 1.00 63.25 123 LEU A O 1
ATOM 973 N N . PRO A 1 124 ? -9.520 1.224 16.702 1.00 64.62 124 PRO A N 1
ATOM 974 C CA . PRO A 1 124 ? -9.434 1.740 18.075 1.00 64.62 124 PRO A CA 1
ATOM 975 C C . PRO A 1 124 ? -8.003 2.155 18.408 1.00 64.62 124 PRO A C 1
ATOM 977 O O . PRO A 1 124 ? -7.098 1.504 17.903 1.00 64.62 124 PRO A O 1
ATOM 980 N N . ALA A 1 125 ? -7.790 3.188 19.237 1.00 63.00 125 ALA A N 1
ATOM 981 C CA . ALA A 1 125 ? -6.467 3.680 19.658 1.00 63.00 125 ALA A CA 1
ATOM 982 C C . ALA A 1 125 ? -5.587 2.567 20.270 1.00 63.00 125 ALA A C 1
ATOM 984 O O . ALA A 1 125 ? -6.086 1.662 20.928 1.00 63.00 125 ALA A O 1
ATOM 985 N N . ASP A 1 126 ? -4.273 2.613 20.033 1.00 61.81 126 ASP A N 1
ATOM 986 C CA . ASP A 1 126 ? -3.342 1.521 20.361 1.00 61.81 126 ASP A CA 1
ATOM 987 C C . ASP A 1 126 ? -2.049 2.100 20.934 1.00 61.81 126 ASP A C 1
ATOM 989 O O . ASP A 1 126 ? -1.029 2.186 20.249 1.00 61.81 126 ASP A O 1
ATOM 993 N N . ALA A 1 127 ? -2.135 2.597 22.166 1.00 50.66 127 ALA A N 1
ATOM 994 C CA . ALA A 1 127 ? -1.040 3.309 22.814 1.00 50.66 127 ALA A CA 1
ATOM 995 C C . ALA A 1 127 ? 0.172 2.394 23.092 1.00 50.66 127 ALA A C 1
ATOM 997 O O . ALA A 1 127 ? 1.303 2.794 22.831 1.00 50.66 127 ALA A O 1
ATOM 998 N N . ASP A 1 128 ? -0.053 1.144 23.510 1.00 49.78 128 ASP A N 1
ATOM 999 C CA . ASP A 1 128 ? 1.025 0.264 23.988 1.00 49.78 128 ASP A CA 1
ATOM 1000 C C . ASP A 1 128 ? 1.768 -0.486 22.870 1.00 49.78 128 ASP A C 1
ATOM 1002 O O . ASP A 1 128 ? 2.965 -0.765 22.986 1.00 49.78 128 ASP A O 1
ATOM 1006 N N . GLY A 1 129 ? 1.104 -0.807 21.754 1.00 57.97 129 GLY A N 1
ATOM 1007 C CA . GLY A 1 129 ? 1.758 -1.495 20.639 1.00 57.97 129 GLY A CA 1
ATOM 1008 C C . GLY A 1 129 ? 2.590 -0.568 19.747 1.00 57.97 129 GLY A C 1
ATOM 1009 O O . GLY A 1 129 ? 3.430 -1.037 18.974 1.00 57.97 129 GLY A O 1
ATOM 1010 N N . THR A 1 130 ? 2.343 0.743 19.806 1.00 60.53 130 THR A N 1
ATOM 1011 C CA . THR A 1 130 ? 2.886 1.705 18.836 1.00 60.53 130 THR A CA 1
ATOM 1012 C C . THR A 1 130 ? 4.390 1.902 19.008 1.00 60.53 130 THR A C 1
ATOM 1014 O O . THR A 1 130 ? 5.110 1.861 18.011 1.00 60.53 130 THR A O 1
ATOM 1017 N N . SER A 1 131 ? 4.889 1.981 20.245 1.00 58.56 131 SER A N 1
ATOM 1018 C CA . SER A 1 131 ? 6.330 2.098 20.521 1.00 58.56 131 SER A CA 1
ATOM 1019 C C . SER A 1 131 ? 7.112 0.852 20.090 1.00 58.56 131 SER A C 1
ATOM 1021 O O . SER A 1 131 ? 8.119 0.965 19.396 1.00 58.56 131 SER A O 1
ATOM 1023 N N . ARG A 1 132 ? 6.605 -0.355 20.391 1.00 66.62 132 ARG A N 1
ATOM 1024 C CA . ARG A 1 132 ? 7.257 -1.617 19.980 1.00 66.62 132 ARG A CA 1
ATOM 1025 C C . ARG A 1 132 ? 7.284 -1.800 18.460 1.00 66.62 132 ARG A C 1
ATOM 1027 O O . ARG A 1 132 ? 8.258 -2.307 17.908 1.00 66.62 132 ARG A O 1
ATOM 1034 N N . ARG A 1 133 ? 6.214 -1.404 17.760 1.00 73.00 133 ARG A N 1
ATOM 1035 C CA . ARG A 1 133 ? 6.188 -1.405 16.285 1.00 73.00 133 ARG A CA 1
ATOM 1036 C C . ARG A 1 133 ? 7.171 -0.399 15.706 1.00 73.00 133 ARG A C 1
ATOM 1038 O O . ARG A 1 133 ? 7.898 -0.754 14.787 1.00 73.00 133 ARG A O 1
ATOM 1045 N N . HIS A 1 134 ? 7.226 0.805 16.267 1.00 67.88 134 HIS A N 1
ATOM 1046 C CA . HIS A 1 134 ? 8.169 1.833 15.844 1.00 67.88 134 HIS A CA 1
ATOM 1047 C C . HIS A 1 134 ? 9.624 1.348 15.948 1.00 67.88 134 HIS A C 1
ATOM 1049 O O . HIS A 1 134 ? 10.345 1.409 14.959 1.00 67.88 134 HIS A O 1
ATOM 1055 N N . GLU A 1 135 ? 10.027 0.749 17.074 1.00 69.94 135 GLU A N 1
ATOM 1056 C CA . GLU A 1 135 ? 11.373 0.171 17.241 1.00 69.94 135 GLU A CA 1
ATOM 1057 C C . GLU A 1 135 ? 11.693 -0.916 16.200 1.00 69.94 135 GLU A C 1
ATOM 1059 O O . GLU A 1 135 ? 12.790 -0.947 15.634 1.00 69.94 135 GLU A O 1
ATOM 1064 N N . ARG A 1 136 ? 10.726 -1.797 15.909 1.00 78.81 136 ARG A N 1
ATOM 1065 C CA . ARG A 1 136 ? 10.855 -2.836 14.875 1.00 78.81 136 ARG A CA 1
ATOM 1066 C C . ARG A 1 136 ? 10.995 -2.232 13.477 1.00 78.81 136 ARG A C 1
ATOM 1068 O O . ARG A 1 136 ? 11.842 -2.687 12.712 1.00 78.81 136 ARG A O 1
ATOM 1075 N N . PHE A 1 137 ? 10.216 -1.209 13.136 1.00 76.00 137 PHE A N 1
ATOM 1076 C CA . PHE A 1 137 ? 10.312 -0.541 11.834 1.00 76.00 137 PHE A CA 1
ATOM 1077 C C . PHE A 1 137 ? 11.607 0.265 11.696 1.00 76.00 137 PHE A C 1
ATOM 1079 O O . PHE A 1 137 ? 12.229 0.221 10.641 1.00 76.00 137 PHE A O 1
ATOM 1086 N N . GLU A 1 138 ? 12.093 0.891 12.768 1.00 69.50 138 GLU A N 1
ATOM 1087 C CA . GLU A 1 138 ? 13.416 1.528 12.816 1.00 69.50 138 GLU A CA 1
ATOM 1088 C C . GLU A 1 138 ? 14.551 0.511 12.639 1.00 69.50 138 GLU A C 1
ATOM 1090 O O . GLU A 1 138 ? 15.579 0.787 12.015 1.00 69.50 138 GLU A O 1
ATOM 1095 N N . HIS A 1 139 ? 14.391 -0.697 13.184 1.00 75.56 139 HIS A N 1
ATOM 1096 C CA . HIS A 1 139 ? 15.321 -1.789 12.923 1.00 75.56 139 HIS A CA 1
ATOM 1097 C C . HIS A 1 139 ? 15.295 -2.201 11.442 1.00 75.56 139 HIS A C 1
ATOM 1099 O O . HIS A 1 139 ? 16.358 -2.248 10.824 1.00 75.56 139 HIS A O 1
ATOM 1105 N N . LEU A 1 140 ? 14.116 -2.430 10.854 1.00 76.06 140 LEU A N 1
ATOM 1106 C CA . LEU A 1 140 ? 13.980 -2.784 9.433 1.00 76.06 140 LEU A CA 1
ATOM 1107 C C . LEU A 1 140 ? 14.540 -1.696 8.508 1.00 76.06 140 LEU A C 1
ATOM 1109 O O . LEU A 1 140 ? 15.295 -2.004 7.589 1.00 76.06 140 LEU A O 1
ATOM 1113 N N . HIS A 1 141 ? 14.225 -0.429 8.780 1.00 70.94 141 HIS A N 1
ATOM 1114 C CA . HIS A 1 141 ? 14.695 0.721 8.011 1.00 70.94 141 HIS A CA 1
ATOM 1115 C C . HIS A 1 141 ? 16.228 0.819 7.988 1.00 70.94 141 HIS A C 1
ATOM 1117 O O . HIS A 1 141 ? 16.811 1.117 6.946 1.00 70.94 141 HIS A O 1
ATOM 1123 N N . ARG A 1 142 ? 16.888 0.522 9.117 1.00 73.25 142 ARG A N 1
ATOM 1124 C CA . ARG A 1 142 ? 18.355 0.555 9.232 1.00 73.25 142 ARG A CA 1
ATOM 1125 C C . ARG A 1 142 ? 19.070 -0.632 8.581 1.00 73.25 142 ARG A C 1
ATOM 1127 O O . ARG A 1 142 ? 20.212 -0.458 8.170 1.00 73.25 142 ARG A O 1
ATOM 1134 N N . HIS A 1 143 ? 18.452 -1.815 8.528 1.00 70.50 143 HIS A N 1
ATOM 1135 C CA . HIS A 1 143 ? 19.168 -3.066 8.216 1.00 70.50 143 HIS A CA 1
ATOM 1136 C C . HIS A 1 143 ? 18.740 -3.768 6.921 1.00 70.50 143 HIS A C 1
ATOM 1138 O O . HIS A 1 143 ? 19.516 -4.555 6.390 1.00 70.50 143 HIS A O 1
ATOM 1144 N N . ALA A 1 144 ? 17.544 -3.506 6.395 1.00 69.94 144 ALA A N 1
ATOM 1145 C CA . ALA A 1 144 ? 17.149 -3.943 5.054 1.00 69.94 144 ALA A CA 1
ATOM 1146 C C . ALA A 1 144 ? 17.203 -2.723 4.140 1.00 69.94 144 ALA A C 1
ATOM 1148 O O . ALA A 1 144 ? 16.645 -1.708 4.536 1.00 69.94 144 ALA A O 1
ATOM 1149 N N . HIS A 1 145 ? 17.837 -2.761 2.963 1.00 68.56 145 HIS A N 1
ATOM 1150 C CA . HIS A 1 145 ? 17.821 -1.616 2.040 1.00 68.56 145 HIS A CA 1
ATOM 1151 C C . HIS A 1 145 ? 16.485 -1.528 1.283 1.00 68.56 145 HIS A C 1
ATOM 1153 O O . HIS A 1 145 ? 15.785 -2.520 1.111 1.00 68.56 145 HIS A O 1
ATOM 1159 N N . GLY A 1 146 ? 16.123 -0.326 0.836 1.00 67.00 146 GLY A N 1
ATOM 1160 C CA . GLY A 1 146 ? 14.878 -0.049 0.119 1.00 67.00 146 GLY A CA 1
ATOM 1161 C C . GLY A 1 146 ? 14.512 1.434 0.175 1.00 67.00 146 GLY A C 1
ATOM 1162 O O . GLY A 1 146 ? 14.968 2.157 1.069 1.00 67.00 146 GLY A O 1
ATOM 1163 N N . TRP A 1 147 ? 13.678 1.880 -0.759 1.00 69.25 147 TRP A N 1
ATOM 1164 C CA . TRP A 1 147 ? 13.204 3.265 -0.870 1.00 69.25 147 TRP A CA 1
ATOM 1165 C C . TRP A 1 147 ? 11.826 3.434 -0.226 1.00 69.25 147 TRP A C 1
ATOM 1167 O O . TRP A 1 147 ? 10.911 3.998 -0.798 1.00 69.25 147 TRP A O 1
ATOM 1177 N N . PHE A 1 148 ? 11.700 2.924 0.998 1.00 70.69 148 PHE A N 1
ATOM 1178 C CA . PHE A 1 148 ? 10.444 2.883 1.739 1.00 70.69 148 PHE A CA 1
ATOM 1179 C C . PHE A 1 148 ? 10.665 3.439 3.148 1.00 70.69 148 PHE A C 1
ATOM 1181 O O . PHE A 1 148 ? 11.428 2.855 3.928 1.00 70.69 148 PHE A O 1
ATOM 1188 N N . HIS A 1 149 ? 10.074 4.594 3.451 1.00 67.25 149 HIS A N 1
ATOM 1189 C CA . HIS A 1 149 ? 10.313 5.363 4.674 1.00 67.25 149 HIS A CA 1
ATOM 1190 C C . HIS A 1 149 ? 9.472 4.871 5.853 1.00 67.25 149 HIS A C 1
ATOM 1192 O O . HIS A 1 149 ? 8.415 4.268 5.695 1.00 67.25 149 HIS A O 1
ATOM 1198 N N . LEU A 1 150 ? 9.913 5.187 7.073 1.00 64.44 150 LEU A N 1
ATOM 1199 C CA . LEU A 1 150 ? 9.254 4.743 8.304 1.00 64.44 150 LEU A CA 1
ATOM 1200 C C . LEU A 1 150 ? 7.757 5.106 8.363 1.00 64.44 150 LEU A C 1
ATOM 1202 O O . LEU A 1 150 ? 6.934 4.290 8.768 1.00 64.44 150 LEU A O 1
ATOM 1206 N N . VAL A 1 151 ? 7.399 6.315 7.921 1.00 59.97 151 VAL A N 1
ATOM 1207 C CA . VAL A 1 151 ? 6.004 6.786 7.890 1.00 59.97 151 VAL A CA 1
ATOM 1208 C C . VAL A 1 151 ? 5.147 6.004 6.883 1.00 59.97 151 VAL A C 1
ATOM 1210 O O . VAL A 1 151 ? 3.958 5.791 7.098 1.00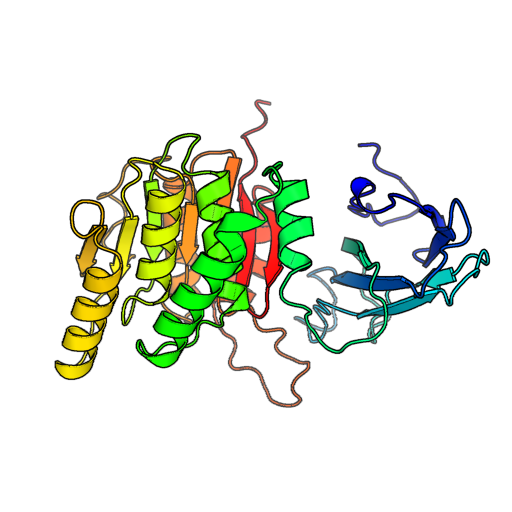 59.97 151 VAL A O 1
ATOM 1213 N N . GLU A 1 152 ? 5.751 5.520 5.802 1.00 71.38 152 GLU A N 1
ATOM 1214 C CA . GLU A 1 152 ? 5.084 4.714 4.778 1.00 71.38 152 GLU A CA 1
ATOM 1215 C C . GLU A 1 152 ? 4.868 3.281 5.283 1.00 71.38 152 GLU A C 1
ATOM 1217 O O . GLU A 1 152 ? 3.774 2.729 5.155 1.00 71.38 152 GLU A O 1
ATOM 1222 N N . MET A 1 153 ? 5.865 2.722 5.983 1.00 77.00 153 MET A N 1
ATOM 1223 C CA . MET A 1 153 ? 5.757 1.424 6.663 1.00 77.00 153 MET A CA 1
ATOM 1224 C C . MET A 1 153 ? 4.606 1.402 7.656 1.00 77.00 153 MET A C 1
ATOM 1226 O O . MET A 1 153 ? 3.781 0.491 7.659 1.00 77.00 153 MET A O 1
ATOM 1230 N N . GLN A 1 154 ? 4.522 2.425 8.498 1.00 73.69 154 GLN A N 1
ATOM 1231 C CA . GLN A 1 154 ? 3.446 2.514 9.468 1.00 73.69 154 GLN A CA 1
ATOM 1232 C C . GLN A 1 154 ? 2.073 2.624 8.767 1.00 73.69 154 GLN A C 1
ATOM 1234 O O . GLN A 1 154 ? 1.074 2.153 9.312 1.00 73.69 154 GLN A O 1
ATOM 1239 N N . LEU A 1 155 ? 1.988 3.257 7.583 1.00 72.19 155 LEU A N 1
ATOM 1240 C CA . LEU A 1 155 ? 0.715 3.415 6.867 1.00 72.19 155 LEU A CA 1
ATOM 1241 C C . LEU A 1 155 ? 0.246 2.062 6.319 1.00 72.19 155 LEU A C 1
ATOM 1243 O O . LEU A 1 155 ? -0.929 1.720 6.470 1.00 72.19 155 LEU A O 1
ATOM 1247 N N . LEU A 1 156 ? 1.167 1.263 5.770 1.00 87.00 156 LEU A N 1
ATOM 1248 C CA . LEU A 1 156 ? 0.881 -0.119 5.374 1.00 87.00 156 LEU A CA 1
ATOM 1249 C C . LEU A 1 156 ? 0.521 -1.010 6.569 1.00 87.00 156 LEU A C 1
ATOM 1251 O O . LEU A 1 156 ? -0.428 -1.789 6.467 1.00 87.00 156 LEU A O 1
ATOM 1255 N N . ASP A 1 157 ? 1.212 -0.871 7.707 1.00 85.94 157 ASP A N 1
ATOM 1256 C CA . ASP A 1 157 ? 0.866 -1.587 8.945 1.00 85.94 157 ASP A CA 1
ATOM 1257 C C . ASP A 1 157 ? -0.591 -1.336 9.336 1.00 85.94 157 ASP A C 1
ATOM 1259 O O . ASP A 1 157 ? -1.366 -2.276 9.528 1.00 85.94 157 ASP A O 1
ATOM 1263 N N . LEU A 1 158 ? -1.005 -0.067 9.375 1.00 79.69 158 LEU A N 1
ATOM 1264 C CA . LEU A 1 158 ? -2.388 0.269 9.684 1.00 79.69 158 LEU A CA 1
ATOM 1265 C C . LEU A 1 158 ? -3.372 -0.258 8.642 1.00 79.69 158 LEU A C 1
ATOM 1267 O O . LEU A 1 158 ? -4.439 -0.748 9.022 1.00 79.69 158 LEU A O 1
ATOM 1271 N N . ALA A 1 159 ? -3.047 -0.156 7.350 1.00 85.56 159 ALA A N 1
ATOM 1272 C CA . ALA A 1 159 ? -3.908 -0.657 6.285 1.00 85.56 159 ALA A CA 1
ATOM 1273 C C . ALA A 1 159 ? -4.183 -2.154 6.476 1.00 85.56 159 ALA A C 1
ATOM 1275 O O . ALA A 1 159 ? -5.347 -2.563 6.542 1.00 85.56 159 ALA A O 1
ATOM 1276 N N . VAL A 1 160 ? -3.131 -2.946 6.699 1.00 93.31 160 VAL A N 1
ATOM 1277 C CA . VAL A 1 160 ? -3.241 -4.380 6.990 1.00 93.31 160 VAL A CA 1
ATOM 1278 C C . VAL A 1 160 ? -4.059 -4.630 8.250 1.00 93.31 160 VAL A C 1
ATOM 1280 O O . VAL A 1 160 ? -5.018 -5.398 8.212 1.00 93.31 160 VAL A O 1
ATOM 1283 N N . ARG A 1 161 ? -3.757 -3.955 9.359 1.00 88.12 161 ARG A N 1
ATOM 1284 C CA . ARG A 1 161 ? -4.471 -4.168 10.626 1.00 88.12 161 ARG A CA 1
ATOM 1285 C C . ARG A 1 161 ? -5.946 -3.776 10.568 1.00 88.12 161 ARG A C 1
ATOM 1287 O O . ARG A 1 161 ? -6.742 -4.320 11.330 1.00 88.12 161 ARG A O 1
ATOM 1294 N N . SER A 1 162 ? -6.318 -2.855 9.680 1.00 82.88 162 SER A N 1
ATOM 1295 C CA . SER A 1 162 ? -7.714 -2.454 9.477 1.00 82.88 162 SER A CA 1
ATOM 1296 C C . SER A 1 162 ? -8.534 -3.474 8.682 1.00 82.88 162 SER A C 1
ATOM 1298 O O . SER A 1 162 ? -9.743 -3.592 8.893 1.00 82.88 162 SER A O 1
ATOM 1300 N N . GLU A 1 163 ? -7.888 -4.238 7.797 1.00 90.81 163 GLU A N 1
ATOM 1301 C CA . GLU A 1 163 ? -8.580 -5.098 6.835 1.00 90.81 163 GLU A CA 1
ATOM 1302 C C . GLU A 1 163 ? -8.357 -6.597 7.069 1.00 90.81 163 GLU A C 1
ATOM 1304 O O . GLU A 1 163 ? -9.297 -7.379 6.921 1.00 90.81 163 GLU A O 1
ATOM 1309 N N . ALA A 1 164 ? -7.162 -7.023 7.485 1.00 93.06 164 ALA A N 1
ATOM 1310 C CA . ALA A 1 164 ? -6.810 -8.432 7.664 1.00 93.06 164 ALA A CA 1
ATOM 1311 C C . ALA A 1 164 ? -7.663 -9.174 8.716 1.00 93.06 164 ALA A C 1
ATOM 1313 O O . ALA A 1 164 ? -8.016 -10.330 8.464 1.00 93.06 164 ALA A O 1
ATOM 1314 N N . PRO A 1 165 ? -8.087 -8.563 9.846 1.00 91.50 165 PRO A N 1
ATOM 1315 C CA . PRO A 1 165 ? -9.029 -9.203 10.775 1.00 91.50 165 PRO A CA 1
ATOM 1316 C C . PRO A 1 165 ? -10.416 -9.455 10.172 1.00 91.50 165 PRO A C 1
ATOM 1318 O O . PRO A 1 165 ? -11.180 -10.277 10.670 1.00 91.50 165 PRO A O 1
ATOM 1321 N N . ARG A 1 166 ? -10.758 -8.751 9.087 1.00 90.38 166 ARG A N 1
ATOM 1322 C CA . ARG A 1 166 ? -12.035 -8.884 8.373 1.00 90.38 166 ARG A CA 1
ATOM 1323 C C . ARG A 1 166 ? -11.974 -9.949 7.269 1.00 90.38 166 ARG A C 1
ATOM 1325 O O . ARG A 1 166 ? -12.900 -10.020 6.460 1.00 90.38 166 ARG A O 1
ATOM 1332 N N . GLY A 1 167 ? -10.893 -10.728 7.206 1.00 92.94 167 GLY A N 1
ATOM 1333 C CA . GLY A 1 167 ? -10.663 -11.781 6.219 1.00 92.94 167 GLY A CA 1
ATOM 1334 C C . GLY A 1 167 ? -10.102 -11.283 4.884 1.00 92.94 167 GLY A C 1
ATOM 1335 O O . GLY A 1 167 ? -10.268 -10.121 4.514 1.00 92.94 167 GLY A O 1
ATOM 1336 N N . GLY A 1 168 ? -9.459 -12.200 4.157 1.00 95.62 168 GLY A N 1
ATOM 1337 C CA . GLY A 1 168 ? -8.712 -11.938 2.922 1.00 95.62 168 GLY A CA 1
ATOM 1338 C C . GLY A 1 168 ? -7.199 -12.072 3.119 1.00 95.62 168 GLY A C 1
ATOM 1339 O O . GLY A 1 168 ? -6.715 -12.205 4.242 1.00 95.62 168 GLY A O 1
ATOM 1340 N N . HIS A 1 169 ? -6.456 -12.092 2.017 1.00 97.19 169 HIS A N 1
ATOM 1341 C CA . HIS A 1 169 ? -4.990 -12.112 2.021 1.00 97.19 169 HIS A CA 1
ATOM 1342 C C . HIS A 1 169 ? -4.405 -10.742 1.673 1.00 97.19 169 HIS A C 1
ATOM 1344 O O . HIS A 1 169 ? -5.128 -9.811 1.315 1.00 97.19 169 HIS A O 1
ATOM 1350 N N . ILE A 1 170 ? -3.094 -10.617 1.812 1.00 98.06 170 ILE A N 1
ATOM 1351 C CA . ILE A 1 170 ? -2.352 -9.399 1.509 1.00 98.06 170 ILE A CA 1
ATOM 1352 C C . ILE A 1 170 ? -1.523 -9.684 0.266 1.00 98.06 170 ILE A C 1
ATOM 1354 O O . ILE A 1 170 ? -0.824 -10.695 0.226 1.00 98.06 170 ILE A O 1
ATOM 1358 N N . ILE A 1 171 ? -1.619 -8.822 -0.740 1.00 98.06 171 ILE A N 1
ATOM 1359 C CA . ILE A 1 171 ? -0.821 -8.917 -1.963 1.00 98.06 171 ILE A CA 1
ATOM 1360 C C . ILE A 1 171 ? 0.176 -7.765 -1.991 1.00 98.06 171 ILE A C 1
ATOM 1362 O O . ILE A 1 171 ? -0.173 -6.630 -1.677 1.00 98.06 171 ILE A O 1
ATOM 1366 N N . GLU A 1 172 ? 1.401 -8.072 -2.386 1.00 97.50 172 GLU A N 1
ATOM 1367 C CA . GLU A 1 172 ? 2.457 -7.113 -2.683 1.00 97.50 172 GLU A CA 1
ATOM 1368 C C . GLU A 1 172 ? 3.009 -7.420 -4.077 1.00 97.50 172 GLU A C 1
ATOM 1370 O O . GLU A 1 172 ? 3.320 -8.576 -4.372 1.00 97.50 172 GLU A O 1
ATOM 1375 N N . ILE A 1 173 ? 3.131 -6.398 -4.921 1.00 97.56 173 ILE A N 1
ATOM 1376 C CA . ILE A 1 173 ? 3.874 -6.450 -6.181 1.00 97.56 173 ILE A CA 1
ATOM 1377 C C . ILE A 1 173 ? 5.082 -5.529 -6.036 1.00 97.56 173 ILE A C 1
ATOM 1379 O O . ILE A 1 173 ? 4.898 -4.334 -5.821 1.00 97.56 173 ILE A O 1
ATOM 1383 N N . GLY A 1 174 ? 6.284 -6.091 -6.171 1.00 94.62 174 GLY A N 1
ATOM 1384 C CA . GLY A 1 174 ? 7.542 -5.405 -5.875 1.00 94.62 174 GLY A CA 1
ATOM 1385 C C . GLY A 1 174 ? 7.932 -5.567 -4.409 1.00 94.62 174 GLY A C 1
ATOM 1386 O O . GLY A 1 174 ? 7.367 -4.955 -3.512 1.00 94.62 174 GLY A O 1
ATOM 1387 N N . SER A 1 175 ? 8.882 -6.460 -4.156 1.00 90.88 175 SER A N 1
ATOM 1388 C CA . SER A 1 175 ? 9.329 -6.838 -2.813 1.00 90.88 175 SER A CA 1
ATOM 1389 C C . SER A 1 175 ? 10.795 -6.508 -2.575 1.00 90.88 175 SER A C 1
ATOM 1391 O O . SER A 1 175 ? 11.179 -6.209 -1.443 1.00 90.88 175 SER A O 1
ATOM 1393 N N . TYR A 1 176 ? 11.619 -6.531 -3.628 1.00 90.19 176 TYR A N 1
ATOM 1394 C CA . TYR A 1 176 ? 13.054 -6.287 -3.574 1.00 90.19 176 TYR A CA 1
ATOM 1395 C C . TYR A 1 176 ? 13.720 -7.045 -2.405 1.00 90.19 176 TYR A C 1
ATOM 1397 O O . TYR A 1 176 ? 13.763 -8.271 -2.389 1.00 90.19 176 TYR A O 1
ATOM 1405 N N . GLN A 1 177 ? 14.225 -6.340 -1.389 1.00 87.44 177 GLN A N 1
ATOM 1406 C CA . GLN A 1 177 ? 14.849 -6.936 -0.199 1.00 87.44 177 GLN A CA 1
ATOM 1407 C C . GLN A 1 177 ? 13.872 -7.238 0.950 1.00 87.44 177 GLN A C 1
ATOM 1409 O O . GLN A 1 177 ? 14.288 -7.497 2.079 1.00 87.44 177 GLN A O 1
ATOM 1414 N N . GLY A 1 178 ? 12.571 -7.196 0.695 1.00 88.31 178 GLY A N 1
ATOM 1415 C CA . GLY A 1 178 ? 11.527 -7.636 1.611 1.00 88.31 178 GLY A CA 1
ATOM 1416 C C . GLY A 1 178 ? 11.188 -6.661 2.736 1.00 88.31 178 GLY A C 1
ATOM 1417 O O . GLY A 1 178 ? 10.559 -7.075 3.709 1.00 88.31 178 GLY A O 1
ATOM 1418 N N . ARG A 1 179 ? 11.592 -5.384 2.653 1.00 89.12 179 ARG A N 1
ATOM 1419 C CA . ARG A 1 179 ? 11.353 -4.408 3.733 1.00 89.12 179 ARG A CA 1
ATOM 1420 C C . ARG A 1 179 ? 9.854 -4.151 3.944 1.00 89.12 179 ARG A C 1
ATOM 1422 O O . ARG A 1 179 ? 9.369 -4.270 5.068 1.00 89.12 179 ARG A O 1
ATOM 1429 N N . SER A 1 180 ? 9.126 -3.831 2.878 1.00 91.75 180 SER A N 1
ATOM 1430 C CA . SER A 1 180 ? 7.662 -3.702 2.874 1.00 91.75 180 SER A CA 1
ATOM 1431 C C . SER A 1 180 ? 6.989 -5.041 3.185 1.00 91.75 180 SER A C 1
ATOM 1433 O O . SER A 1 180 ? 6.121 -5.098 4.057 1.00 91.75 180 SER A O 1
ATOM 1435 N N . THR A 1 181 ? 7.472 -6.142 2.601 1.00 92.12 181 THR A N 1
ATOM 1436 C CA . THR A 1 181 ? 6.986 -7.502 2.880 1.00 92.12 181 THR A CA 1
ATOM 1437 C C . THR A 1 181 ? 7.015 -7.817 4.374 1.00 92.12 181 THR A C 1
ATOM 1439 O O . THR A 1 181 ? 6.062 -8.371 4.929 1.00 92.12 181 THR A O 1
ATOM 1442 N N . ALA A 1 182 ? 8.105 -7.445 5.049 1.00 89.69 182 ALA A N 1
ATOM 1443 C CA . ALA A 1 182 ? 8.281 -7.680 6.470 1.00 89.69 182 ALA A CA 1
ATOM 1444 C C . ALA A 1 182 ? 7.284 -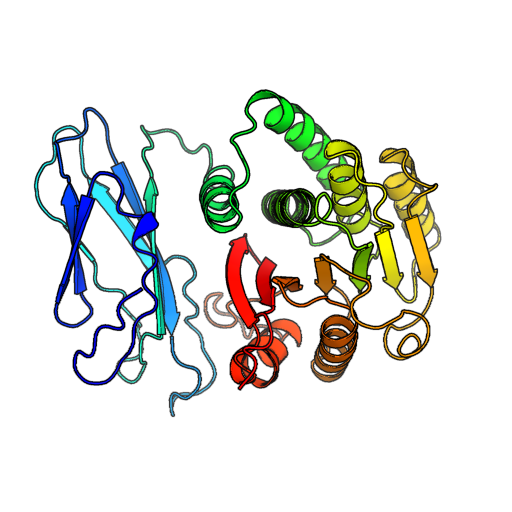6.874 7.313 1.00 89.69 182 ALA A C 1
ATOM 1446 O O . ALA A 1 182 ? 6.728 -7.398 8.280 1.00 89.69 182 ALA A O 1
ATOM 1447 N N . VAL A 1 183 ? 7.010 -5.628 6.920 1.00 89.94 183 VAL A N 1
ATOM 1448 C CA . VAL A 1 183 ? 5.986 -4.779 7.544 1.00 89.94 183 VAL A CA 1
ATOM 1449 C C . VAL A 1 183 ? 4.599 -5.399 7.385 1.00 89.94 183 VAL A C 1
ATOM 1451 O O . VAL A 1 183 ? 3.888 -5.557 8.377 1.00 89.94 183 VAL A O 1
ATOM 1454 N N . LEU A 1 184 ? 4.234 -5.818 6.170 1.00 93.00 184 LEU A N 1
ATOM 1455 C CA . LEU A 1 184 ? 2.942 -6.449 5.882 1.00 93.00 184 LEU A CA 1
ATOM 1456 C C . LEU A 1 184 ? 2.740 -7.733 6.706 1.00 93.00 184 LEU A C 1
ATOM 1458 O O . LEU A 1 184 ? 1.681 -7.938 7.305 1.00 93.00 184 LEU A O 1
ATOM 1462 N N . ALA A 1 185 ? 3.772 -8.577 6.792 1.00 90.94 185 ALA A N 1
ATOM 1463 C CA . ALA A 1 185 ? 3.734 -9.819 7.563 1.00 90.94 185 ALA A CA 1
ATOM 1464 C C . ALA A 1 185 ? 3.669 -9.573 9.079 1.00 90.94 185 ALA A C 1
ATOM 1466 O O . ALA A 1 185 ? 2.917 -10.254 9.783 1.00 90.94 185 ALA A O 1
ATOM 1467 N N . ALA A 1 186 ? 4.412 -8.583 9.581 1.00 87.62 186 ALA A N 1
ATOM 1468 C CA . ALA A 1 186 ? 4.382 -8.188 10.985 1.00 87.62 186 ALA A CA 1
ATOM 1469 C C . ALA A 1 186 ? 2.998 -7.652 11.378 1.00 87.62 186 ALA A C 1
ATOM 1471 O O . ALA A 1 186 ? 2.459 -8.034 12.413 1.00 87.62 186 ALA A O 1
ATOM 1472 N N . ALA A 1 187 ? 2.389 -6.828 10.526 1.00 89.62 187 ALA A N 1
ATOM 1473 C CA . ALA A 1 187 ? 1.065 -6.267 10.755 1.00 89.62 187 ALA A CA 1
ATOM 1474 C C . ALA A 1 187 ? -0.026 -7.352 10.814 1.00 89.62 187 ALA A C 1
ATOM 1476 O O . ALA A 1 187 ? -0.885 -7.337 11.702 1.00 89.62 187 ALA A O 1
ATOM 1477 N N . ALA A 1 188 ? 0.030 -8.335 9.906 1.00 90.12 188 ALA A N 1
ATOM 1478 C CA . ALA A 1 188 ? -0.878 -9.483 9.908 1.00 90.12 188 ALA A CA 1
ATOM 1479 C C . ALA A 1 188 ? -0.730 -10.328 11.187 1.00 90.12 188 ALA A C 1
ATOM 1481 O O . ALA A 1 188 ? -1.727 -10.723 11.795 1.00 90.12 188 ALA A O 1
ATOM 1482 N N . GLN A 1 189 ? 0.510 -10.551 11.634 1.00 86.94 189 GLN A N 1
ATOM 1483 C CA . GLN A 1 189 ? 0.808 -11.247 12.886 1.00 86.94 189 GLN A CA 1
ATOM 1484 C C . GLN A 1 189 ? 0.273 -10.508 14.109 1.00 86.94 189 GLN A C 1
ATOM 1486 O O . GLN A 1 189 ? -0.381 -11.118 14.952 1.00 86.94 189 GLN A O 1
ATOM 1491 N N . ASP A 1 190 ? 0.562 -9.212 14.209 1.00 85.44 190 ASP A N 1
ATOM 1492 C CA . ASP A 1 190 ? 0.229 -8.383 15.365 1.00 85.44 190 ASP A CA 1
ATOM 1493 C C . ASP A 1 190 ? -1.290 -8.301 15.595 1.00 85.44 190 ASP A C 1
ATOM 1495 O O . ASP A 1 190 ? -1.735 -8.155 16.732 1.00 85.44 190 ASP A O 1
ATOM 1499 N N . CYS A 1 191 ? -2.097 -8.414 14.533 1.00 86.38 191 CYS A N 1
ATOM 1500 C CA . CYS A 1 191 ? -3.557 -8.473 14.634 1.00 86.38 191 CYS A CA 1
ATOM 1501 C C . CYS A 1 191 ? -4.129 -9.899 14.727 1.00 86.38 191 CYS A C 1
ATOM 1503 O O . CYS A 1 191 ? -5.347 -10.065 14.685 1.00 86.38 191 CYS A O 1
ATOM 1505 N N . GLY A 1 192 ? -3.275 -10.921 14.857 1.00 87.56 192 GLY A N 1
ATOM 1506 C CA . GLY A 1 192 ? -3.685 -12.322 14.973 1.00 87.56 192 GLY A CA 1
ATOM 1507 C C . GLY A 1 192 ? -4.357 -12.883 13.717 1.00 87.56 192 GLY A C 1
ATOM 1508 O O . GLY A 1 192 ? -5.059 -13.886 13.809 1.00 87.56 192 GLY A O 1
ATOM 1509 N N . SER A 1 193 ? -4.176 -12.247 12.556 1.00 89.75 193 SER A N 1
ATOM 1510 C CA . SER A 1 193 ? -4.799 -12.681 11.305 1.00 89.75 193 SER A CA 1
ATOM 1511 C C . SER A 1 193 ? -4.037 -13.847 10.679 1.00 89.75 193 SER A C 1
ATOM 1513 O O . SER A 1 193 ? -2.808 -13.839 10.612 1.00 89.75 193 SER A O 1
ATOM 1515 N N . ASP A 1 194 ? -4.771 -14.826 10.151 1.00 89.94 194 ASP A N 1
ATOM 1516 C CA . ASP A 1 194 ? -4.231 -15.940 9.360 1.00 89.94 194 ASP A CA 1
ATOM 1517 C C . ASP A 1 194 ? -4.029 -15.583 7.876 1.00 89.94 194 ASP A C 1
ATOM 1519 O O . ASP A 1 194 ? -3.823 -16.464 7.040 1.00 89.94 194 ASP A O 1
ATOM 1523 N N . ALA A 1 195 ? -4.093 -14.293 7.529 1.00 93.12 195 ALA A N 1
ATOM 1524 C CA . ALA A 1 195 ? -3.820 -13.816 6.182 1.00 93.12 195 ALA A CA 1
ATOM 1525 C C . ALA A 1 195 ? -2.432 -14.267 5.700 1.00 93.12 195 ALA A C 1
ATOM 1527 O O . ALA A 1 195 ? -1.426 -14.111 6.398 1.00 93.12 195 ALA A O 1
ATOM 1528 N N . LEU A 1 196 ? -2.387 -14.793 4.475 1.00 94.69 196 LEU A N 1
ATOM 1529 C CA . LEU A 1 196 ? -1.136 -14.958 3.752 1.00 94.69 196 LEU A CA 1
ATOM 1530 C C . LEU A 1 196 ? -0.666 -13.592 3.256 1.00 94.69 196 LEU A C 1
ATOM 1532 O O . LEU A 1 196 ? -1.478 -12.794 2.782 1.00 94.69 196 LEU A O 1
ATOM 1536 N N . VAL A 1 197 ? 0.641 -13.357 3.324 1.00 94.81 197 VAL A N 1
ATOM 1537 C CA . VAL A 1 197 ? 1.303 -12.307 2.548 1.00 94.81 197 VAL A CA 1
ATOM 1538 C C . VAL A 1 197 ? 1.795 -12.960 1.266 1.00 94.81 197 VAL A C 1
ATOM 1540 O O . VAL A 1 197 ? 2.617 -13.873 1.308 1.00 94.81 197 VAL A O 1
ATOM 1543 N N . ILE A 1 198 ? 1.243 -12.542 0.136 1.00 95.69 198 ILE A N 1
ATOM 1544 C CA . ILE A 1 198 ? 1.570 -13.048 -1.192 1.00 95.69 198 ILE A CA 1
ATOM 1545 C C . ILE A 1 198 ? 2.376 -11.959 -1.888 1.00 95.69 198 ILE A C 1
ATOM 1547 O O . ILE A 1 198 ? 1.827 -10.957 -2.333 1.00 95.69 198 ILE A O 1
ATOM 1551 N N . SER A 1 199 ? 3.684 -12.160 -1.936 1.00 94.25 199 SER A N 1
ATOM 1552 C CA . SER A 1 199 ? 4.642 -11.216 -2.498 1.00 94.25 199 SER A CA 1
ATOM 1553 C C . SER A 1 199 ? 5.046 -11.673 -3.899 1.00 94.25 199 SER A C 1
ATOM 1555 O O . SER A 1 199 ? 5.377 -12.847 -4.095 1.00 94.25 199 SER A O 1
ATOM 1557 N N . ILE A 1 200 ? 4.954 -10.782 -4.883 1.00 95.69 200 ILE A N 1
ATOM 1558 C CA . ILE A 1 200 ? 5.165 -11.057 -6.306 1.00 95.69 200 ILE A CA 1
ATOM 1559 C C . ILE A 1 200 ? 6.292 -10.159 -6.805 1.00 95.69 200 ILE A C 1
ATOM 1561 O O . ILE A 1 200 ? 6.152 -8.939 -6.856 1.00 95.69 200 ILE A O 1
ATOM 1565 N N . ASP A 1 201 ? 7.405 -10.768 -7.192 1.00 93.25 201 ASP A N 1
ATOM 1566 C CA . ASP A 1 201 ? 8.591 -10.054 -7.659 1.00 93.25 201 ASP A CA 1
ATOM 1567 C C . ASP A 1 201 ? 9.437 -11.002 -8.523 1.00 93.25 201 ASP A C 1
ATOM 1569 O O . ASP A 1 201 ? 9.606 -12.159 -8.138 1.00 93.25 201 ASP A O 1
ATOM 1573 N N . PRO A 1 202 ? 9.974 -10.587 -9.684 1.00 88.25 202 PRO A N 1
ATOM 1574 C CA . PRO A 1 202 ? 10.955 -11.380 -10.430 1.00 88.25 202 PRO A CA 1
ATOM 1575 C C . PRO A 1 202 ? 12.178 -11.825 -9.604 1.00 88.25 202 PRO A C 1
ATOM 1577 O O . PRO A 1 202 ? 12.787 -12.840 -9.938 1.00 88.25 202 PRO A O 1
ATOM 1580 N N . ASN A 1 203 ? 12.505 -11.112 -8.521 1.00 80.19 203 ASN A N 1
ATOM 1581 C CA . ASN A 1 203 ? 13.637 -11.332 -7.622 1.00 80.19 203 ASN A CA 1
ATOM 1582 C C . ASN A 1 203 ? 14.980 -11.382 -8.357 1.00 80.19 203 ASN A C 1
ATOM 1584 O O . ASN A 1 203 ? 15.815 -12.255 -8.114 1.00 80.19 203 ASN A O 1
ATOM 1588 N N . GLU A 1 204 ? 15.219 -10.396 -9.222 1.00 83.62 204 GLU A N 1
ATOM 1589 C CA . GLU A 1 204 ? 16.494 -10.183 -9.922 1.00 83.62 204 GLU A CA 1
ATOM 1590 C C . GLU A 1 204 ? 17.563 -9.583 -8.982 1.00 83.62 204 GLU A C 1
ATOM 1592 O O . GLU A 1 204 ? 18.205 -8.572 -9.260 1.00 83.62 204 GLU A O 1
ATOM 1597 N N . LEU A 1 205 ? 17.728 -10.205 -7.814 1.00 83.19 205 LEU A N 1
ATOM 1598 C CA . LEU A 1 205 ? 18.635 -9.790 -6.753 1.00 83.19 205 LEU A CA 1
ATOM 1599 C C . LEU A 1 205 ? 20.027 -10.394 -6.968 1.00 83.19 205 LEU A C 1
ATOM 1601 O O . LEU A 1 205 ? 20.175 -11.571 -7.297 1.00 83.19 205 LEU A O 1
ATOM 1605 N N . SER A 1 206 ? 21.075 -9.621 -6.682 1.00 85.31 206 SER A N 1
ATOM 1606 C CA . SER A 1 206 ? 22.409 -10.191 -6.465 1.00 85.31 206 SER A CA 1
ATOM 1607 C C . SER A 1 206 ? 22.415 -11.113 -5.232 1.00 85.31 206 SER A C 1
ATOM 1609 O O . SER A 1 206 ? 21.575 -10.947 -4.342 1.00 85.31 206 SER A O 1
ATOM 1611 N N . PRO A 1 207 ? 23.384 -12.043 -5.105 1.00 86.38 207 PRO A N 1
ATOM 1612 C CA . PRO A 1 207 ? 23.452 -12.958 -3.962 1.00 86.38 207 PRO A CA 1
ATOM 1613 C C . PRO A 1 207 ? 23.406 -12.250 -2.600 1.00 86.38 207 PRO A C 1
ATOM 1615 O O . PRO A 1 207 ? 22.664 -12.657 -1.713 1.00 86.38 207 PRO A O 1
ATOM 1618 N N . GLN A 1 208 ? 24.113 -11.124 -2.462 1.00 84.25 208 GLN A N 1
ATOM 1619 C CA . GLN A 1 208 ? 24.113 -10.338 -1.227 1.00 84.25 208 GLN A CA 1
ATOM 1620 C C . GLN A 1 208 ? 22.734 -9.730 -0.923 1.00 84.25 208 GLN A C 1
ATOM 1622 O O . GLN A 1 208 ? 22.304 -9.709 0.228 1.00 84.25 208 GLN A O 1
ATOM 1627 N N . GLN A 1 209 ? 22.024 -9.241 -1.942 1.00 82.88 209 GLN A N 1
ATOM 1628 C CA . GLN A 1 209 ? 20.673 -8.699 -1.772 1.00 82.88 209 GLN A CA 1
ATOM 1629 C C . GLN A 1 209 ? 19.672 -9.817 -1.437 1.00 82.88 209 GLN A C 1
ATOM 1631 O O . GLN A 1 209 ? 18.772 -9.597 -0.630 1.00 82.88 209 GLN A O 1
ATOM 1636 N N . ALA A 1 210 ? 19.855 -11.017 -1.995 1.00 82.38 210 ALA A N 1
ATOM 1637 C CA . ALA A 1 210 ? 19.048 -12.190 -1.673 1.00 82.38 210 ALA A CA 1
ATOM 1638 C C . ALA A 1 210 ? 19.245 -12.652 -0.216 1.00 82.38 210 ALA A C 1
ATOM 1640 O O . ALA A 1 210 ? 18.262 -12.968 0.455 1.00 82.38 210 ALA A O 1
ATOM 1641 N N . ASP A 1 211 ? 20.477 -12.621 0.305 1.00 83.94 211 ASP A N 1
ATOM 1642 C CA . ASP A 1 211 ? 20.757 -12.915 1.718 1.00 83.94 211 ASP A CA 1
ATOM 1643 C C . ASP A 1 211 ? 20.061 -11.912 2.651 1.00 83.94 211 ASP A C 1
ATOM 1645 O O . ASP A 1 211 ? 19.429 -12.305 3.638 1.00 83.94 211 ASP A O 1
ATOM 1649 N N . VAL A 1 212 ? 20.107 -10.617 2.310 1.00 82.12 212 VAL A N 1
ATOM 1650 C CA . VAL A 1 212 ? 19.385 -9.570 3.051 1.00 82.12 212 VAL A CA 1
ATOM 1651 C C . VAL A 1 212 ? 17.876 -9.798 2.984 1.00 82.12 212 VAL A C 1
ATOM 1653 O O . VAL A 1 212 ? 17.216 -9.750 4.022 1.00 82.12 212 VAL A O 1
ATOM 1656 N N . ALA A 1 213 ? 17.328 -10.115 1.808 1.00 81.06 213 ALA A N 1
ATOM 1657 C CA . ALA A 1 213 ? 15.907 -10.417 1.644 1.00 81.06 213 ALA A CA 1
ATOM 1658 C C . ALA A 1 213 ? 15.475 -11.612 2.507 1.00 81.06 213 ALA A C 1
ATOM 1660 O O . ALA A 1 213 ? 14.486 -11.548 3.243 1.00 81.06 213 ALA A O 1
ATOM 1661 N N . ALA A 1 214 ? 16.263 -12.689 2.487 1.00 80.69 214 ALA A N 1
ATOM 1662 C CA . ALA A 1 214 ? 16.013 -13.887 3.276 1.00 80.69 214 ALA A CA 1
ATOM 1663 C C . ALA A 1 214 ? 16.070 -13.618 4.788 1.00 80.69 214 ALA A C 1
ATOM 1665 O O . ALA A 1 214 ? 15.276 -14.203 5.539 1.00 80.69 214 ALA A O 1
ATOM 1666 N N . ALA A 1 215 ? 16.983 -12.748 5.234 1.00 81.94 215 ALA A N 1
ATOM 1667 C CA . ALA A 1 215 ? 17.104 -12.309 6.623 1.00 81.94 215 ALA A CA 1
ATOM 1668 C C . ALA A 1 215 ? 15.953 -11.381 7.038 1.00 81.94 215 ALA A C 1
ATOM 1670 O O . ALA A 1 215 ? 15.389 -11.554 8.120 1.00 81.94 215 ALA A O 1
ATOM 1671 N N . CYS A 1 216 ? 15.546 -10.454 6.166 1.00 80.62 216 CYS A N 1
ATOM 1672 C CA . CYS A 1 216 ? 14.422 -9.554 6.405 1.00 80.62 216 CYS A CA 1
ATOM 1673 C C . CYS A 1 216 ? 13.129 -10.354 6.607 1.00 80.62 216 CYS A C 1
ATOM 1675 O O . CYS A 1 216 ? 12.480 -10.246 7.648 1.00 80.62 216 CYS A O 1
ATOM 1677 N N . VAL A 1 217 ? 12.841 -11.286 5.697 1.00 75.06 217 VAL A N 1
ATOM 1678 C CA . VAL A 1 217 ? 11.729 -12.239 5.824 1.00 75.06 217 VAL A CA 1
ATOM 1679 C C . VAL A 1 217 ? 11.845 -13.107 7.086 1.00 75.06 217 VAL A C 1
ATOM 1681 O O . VAL A 1 217 ? 10.838 -13.398 7.737 1.00 75.06 217 VAL A O 1
ATOM 1684 N N . ALA A 1 218 ? 13.056 -13.541 7.460 1.00 79.12 218 ALA A N 1
ATOM 1685 C CA . ALA A 1 218 ? 13.271 -14.330 8.677 1.00 79.12 218 ALA A CA 1
ATOM 1686 C C . ALA A 1 218 ? 12.932 -13.548 9.951 1.00 79.12 218 ALA A C 1
ATOM 1688 O O . ALA A 1 218 ? 12.369 -14.127 10.882 1.00 79.12 218 ALA A O 1
ATOM 1689 N N . SER A 1 219 ? 13.260 -12.252 9.980 1.00 74.50 219 SER A N 1
ATOM 1690 C CA . SER A 1 219 ? 13.133 -11.389 11.160 1.00 74.50 219 SER A CA 1
ATOM 1691 C C . SER A 1 219 ? 11.698 -11.252 11.671 1.00 74.50 219 SER A C 1
ATOM 1693 O O . SER A 1 219 ? 11.483 -11.023 12.858 1.00 74.50 219 SER A O 1
ATOM 1695 N N . VAL A 1 220 ? 10.707 -11.466 10.804 1.00 67.50 220 VAL A N 1
ATOM 1696 C CA . VAL A 1 220 ? 9.287 -11.386 11.168 1.00 67.50 220 VAL A CA 1
ATOM 1697 C C . VAL A 1 220 ? 8.782 -12.677 11.820 1.00 67.50 220 VAL A C 1
ATOM 1699 O O . VAL A 1 220 ? 7.697 -12.708 12.386 1.00 67.50 220 VAL A O 1
ATOM 1702 N N . GLY A 1 221 ? 9.533 -13.782 11.755 1.00 64.75 221 GLY A N 1
ATOM 1703 C CA . GLY A 1 221 ? 9.116 -15.060 12.348 1.00 64.75 221 GLY A CA 1
ATOM 1704 C C . GLY A 1 221 ? 7.888 -15.700 11.680 1.00 64.75 221 GLY A C 1
ATOM 1705 O O . GLY A 1 221 ? 7.397 -16.722 12.153 1.00 64.75 221 GLY A O 1
ATOM 1706 N N . GLN A 1 222 ? 7.416 -15.143 10.558 1.00 65.56 222 GLN A N 1
ATOM 1707 C CA . GLN A 1 222 ? 6.187 -15.542 9.862 1.00 65.56 222 GLN A CA 1
ATOM 1708 C C . GLN A 1 222 ? 6.428 -16.206 8.505 1.00 65.56 222 GLN A C 1
ATOM 1710 O O . GLN A 1 222 ? 5.552 -16.213 7.643 1.00 65.56 222 GLN A O 1
ATOM 1715 N N . ARG A 1 223 ? 7.586 -16.854 8.317 1.00 66.06 223 ARG A N 1
ATOM 1716 C CA . ARG A 1 223 ? 7.908 -17.603 7.083 1.00 66.06 223 ARG A CA 1
ATOM 1717 C C . ARG A 1 223 ? 6.800 -18.566 6.636 1.00 66.06 223 ARG A C 1
ATOM 1719 O O . ARG A 1 223 ? 6.648 -18.798 5.449 1.00 66.06 223 ARG A O 1
ATOM 1726 N N . ARG A 1 224 ? 6.004 -19.107 7.568 1.00 72.56 224 ARG A N 1
ATOM 1727 C CA . ARG A 1 224 ? 4.887 -20.022 7.264 1.00 72.56 224 ARG A CA 1
ATOM 1728 C C . ARG A 1 224 ? 3.689 -19.356 6.576 1.00 72.56 224 ARG A C 1
ATOM 1730 O O . ARG A 1 224 ? 2.860 -20.069 6.025 1.00 72.56 224 ARG A O 1
ATOM 1737 N N . ARG A 1 225 ? 3.573 -18.029 6.650 1.00 80.31 225 ARG A N 1
ATOM 1738 C CA . ARG A 1 225 ? 2.458 -17.240 6.097 1.00 80.31 225 ARG A CA 1
ATOM 1739 C C . ARG A 1 225 ? 2.886 -16.356 4.928 1.00 80.31 225 ARG A C 1
ATOM 1741 O O . ARG A 1 225 ? 2.057 -15.636 4.383 1.00 80.31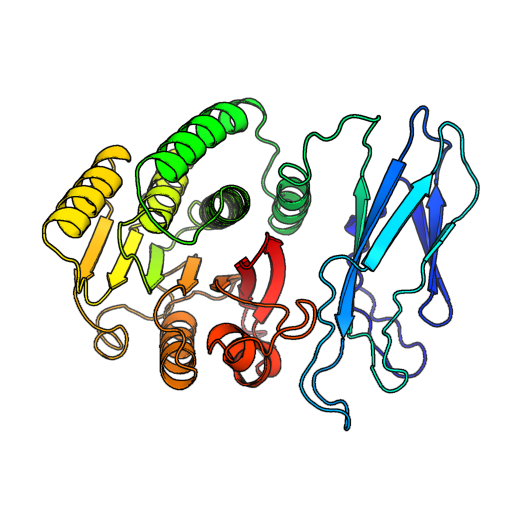 225 ARG A O 1
ATOM 1748 N N . LEU A 1 226 ? 4.158 -16.418 4.539 1.00 87.62 226 LEU A N 1
ATOM 1749 C CA . LEU A 1 226 ? 4.680 -15.719 3.377 1.00 87.62 226 LEU A CA 1
ATOM 1750 C C . LEU A 1 226 ? 4.729 -16.671 2.179 1.00 87.62 226 LEU A C 1
ATOM 1752 O O . LEU A 1 226 ? 5.362 -17.724 2.235 1.00 87.62 226 LEU A O 1
ATOM 1756 N N . VAL A 1 227 ? 4.094 -16.265 1.086 1.00 90.38 227 VAL A N 1
ATOM 1757 C CA . VAL A 1 227 ? 4.177 -16.915 -0.221 1.00 90.38 227 VAL A CA 1
ATOM 1758 C C . VAL A 1 227 ? 4.909 -15.962 -1.155 1.00 90.38 227 VAL A C 1
ATOM 1760 O O . VAL A 1 227 ? 4.406 -14.882 -1.442 1.00 90.38 227 VAL A O 1
ATOM 1763 N N . GLN A 1 228 ? 6.092 -16.353 -1.628 1.00 88.88 228 GLN A N 1
ATOM 1764 C CA . GLN A 1 228 ? 6.852 -15.571 -2.606 1.00 88.88 228 GLN A CA 1
ATOM 1765 C C . GLN A 1 228 ? 6.688 -16.176 -3.997 1.00 88.88 228 GLN A C 1
ATOM 1767 O O . GLN A 1 228 ? 7.054 -17.330 -4.233 1.00 88.88 228 GLN A O 1
ATOM 1772 N N . ILE A 1 229 ? 6.147 -15.395 -4.924 1.00 91.44 229 ILE A N 1
ATOM 1773 C CA . ILE A 1 229 ? 5.998 -15.764 -6.325 1.00 91.44 229 ILE A CA 1
ATOM 1774 C C . ILE A 1 229 ? 7.105 -15.063 -7.113 1.00 91.44 229 ILE A C 1
ATOM 1776 O O . ILE A 1 229 ? 7.008 -13.880 -7.422 1.00 91.44 229 ILE A O 1
ATOM 1780 N N . GLN A 1 230 ? 8.146 -15.823 -7.456 1.00 90.31 230 GLN A N 1
ATOM 1781 C CA . GLN A 1 230 ? 9.340 -15.307 -8.131 1.00 90.31 230 GLN A CA 1
ATOM 1782 C C . GLN A 1 230 ? 9.140 -15.194 -9.650 1.00 90.31 230 GLN A C 1
ATOM 1784 O O . GLN A 1 230 ? 9.594 -16.054 -10.407 1.00 90.31 230 GLN A O 1
ATOM 1789 N N . ARG A 1 231 ? 8.333 -14.228 -10.102 1.00 89.12 231 ARG A N 1
ATOM 1790 C CA . ARG A 1 231 ? 8.085 -13.957 -11.531 1.00 89.12 231 ARG A CA 1
ATOM 1791 C C . ARG A 1 231 ? 7.509 -12.552 -11.746 1.00 89.12 231 ARG A C 1
ATOM 1793 O O . ARG A 1 231 ? 6.901 -12.016 -10.823 1.00 89.12 231 ARG A O 1
ATOM 1800 N N . PRO A 1 232 ? 7.576 -12.011 -12.978 1.00 89.88 232 PRO A N 1
ATOM 1801 C CA . PRO A 1 232 ? 6.864 -10.784 -13.324 1.00 89.88 232 PRO A CA 1
ATOM 1802 C C . PRO A 1 232 ? 5.361 -10.905 -13.060 1.00 89.88 232 PRO A C 1
ATOM 1804 O O . PRO A 1 232 ? 4.747 -11.917 -13.423 1.00 89.88 232 PRO A O 1
ATOM 1807 N N . ALA A 1 233 ? 4.758 -9.863 -12.490 1.00 88.25 233 ALA A N 1
ATOM 1808 C CA . ALA A 1 233 ? 3.340 -9.838 -12.141 1.00 88.25 233 ALA A CA 1
ATOM 1809 C C . ALA A 1 233 ? 2.428 -10.117 -13.347 1.00 88.25 233 ALA A C 1
ATOM 1811 O O . ALA A 1 233 ? 1.507 -10.929 -13.241 1.00 88.25 233 ALA A O 1
ATOM 1812 N N . ALA A 1 234 ? 2.769 -9.628 -14.543 1.00 88.19 234 ALA A N 1
ATOM 1813 C CA . ALA A 1 234 ? 2.064 -9.947 -15.792 1.00 88.19 234 ALA A CA 1
ATOM 1814 C C . ALA A 1 234 ? 1.914 -11.464 -16.082 1.00 88.19 234 ALA A C 1
ATOM 1816 O O . ALA A 1 234 ? 1.040 -11.884 -16.841 1.00 88.19 234 ALA A O 1
ATOM 1817 N N . ARG A 1 235 ? 2.741 -12.328 -15.470 1.00 89.69 235 ARG A N 1
ATOM 1818 C CA . ARG A 1 235 ? 2.684 -13.799 -15.591 1.00 89.69 235 ARG A CA 1
ATOM 1819 C C . ARG A 1 235 ? 1.905 -14.483 -14.456 1.00 89.69 235 ARG A C 1
ATOM 1821 O O . ARG A 1 235 ? 2.045 -15.695 -14.265 1.00 89.69 235 ARG A O 1
ATOM 1828 N N . THR A 1 236 ? 1.103 -13.736 -13.695 1.00 90.62 236 THR A N 1
ATOM 1829 C CA . THR A 1 236 ? 0.386 -14.239 -12.506 1.00 90.62 236 THR A CA 1
ATOM 1830 C C . THR A 1 236 ? -1.142 -14.155 -12.593 1.00 90.62 236 THR A C 1
ATOM 1832 O O . THR A 1 236 ? -1.817 -14.665 -11.702 1.00 90.62 236 THR A O 1
ATOM 1835 N N . ALA A 1 237 ? -1.702 -13.616 -13.683 1.00 84.75 237 ALA A N 1
ATOM 1836 C CA . ALA A 1 237 ? -3.134 -13.319 -13.851 1.00 84.75 237 ALA A CA 1
ATOM 1837 C C . ALA A 1 237 ? -4.125 -14.473 -13.576 1.00 84.75 237 ALA A C 1
ATOM 1839 O O . ALA A 1 237 ? -5.304 -14.218 -13.342 1.00 84.75 237 ALA A O 1
ATOM 1840 N N . GLY A 1 238 ? -3.669 -15.730 -13.621 1.00 87.00 238 GLY A N 1
ATOM 1841 C CA . GLY A 1 238 ? -4.475 -16.925 -13.334 1.00 87.00 238 GLY A CA 1
ATOM 1842 C C . GLY A 1 238 ? -4.044 -17.718 -12.097 1.00 87.00 238 GLY A C 1
ATOM 1843 O O . GLY A 1 238 ? -4.556 -18.810 -11.877 1.00 87.00 238 GLY A O 1
ATOM 1844 N N . LEU A 1 239 ? -3.077 -17.224 -11.318 1.00 89.12 239 LEU A N 1
ATOM 1845 C CA . LEU A 1 239 ? -2.561 -17.934 -10.140 1.00 89.12 239 LEU A CA 1
ATOM 1846 C C . LEU A 1 239 ? -3.393 -17.672 -8.888 1.00 89.12 239 LEU A C 1
ATOM 1848 O O . LEU A 1 239 ? -3.486 -18.537 -8.019 1.00 89.12 239 LEU A O 1
ATOM 1852 N N . LEU A 1 240 ? -3.966 -16.475 -8.788 1.00 93.69 240 LEU A N 1
ATOM 1853 C CA . LEU A 1 240 ? -4.760 -16.041 -7.649 1.00 93.69 240 LEU A CA 1
ATOM 1854 C C . LEU A 1 240 ? -6.214 -15.887 -8.084 1.00 93.69 240 LEU A C 1
ATOM 1856 O O . LEU A 1 240 ? -6.498 -15.409 -9.182 1.00 93.69 240 LEU A O 1
ATOM 1860 N N . ARG A 1 241 ? -7.135 -16.306 -7.214 1.00 94.38 241 ARG A N 1
ATOM 1861 C CA . ARG A 1 241 ? -8.570 -16.102 -7.429 1.00 94.38 241 ARG A CA 1
ATOM 1862 C C . ARG A 1 241 ? -8.923 -14.617 -7.305 1.00 94.38 241 ARG A C 1
ATOM 1864 O O . ARG A 1 241 ? -8.281 -13.885 -6.550 1.00 94.38 241 ARG A O 1
ATOM 1871 N N . ASP A 1 242 ? -9.986 -14.209 -7.983 1.00 95.88 242 ASP A N 1
ATOM 1872 C CA . ASP A 1 242 ? -10.567 -12.879 -7.810 1.00 95.88 242 ASP A CA 1
ATOM 1873 C C . ASP A 1 242 ? -11.036 -12.683 -6.353 1.00 95.88 242 ASP A C 1
ATOM 1875 O O . ASP A 1 242 ? -11.395 -13.643 -5.661 1.00 95.88 242 ASP A O 1
ATOM 1879 N N . GLU A 1 243 ? -10.986 -11.438 -5.876 1.00 96.31 243 GLU A N 1
ATOM 1880 C CA . GLU A 1 243 ? -11.402 -11.025 -4.524 1.00 96.31 243 GLU A CA 1
ATOM 1881 C C . GLU A 1 243 ? -10.741 -11.808 -3.362 1.00 96.31 243 GLU A C 1
ATOM 1883 O O . GLU A 1 243 ? -11.256 -11.870 -2.242 1.00 96.31 243 GLU A O 1
ATOM 1888 N N . LEU A 1 244 ? -9.572 -12.414 -3.603 1.00 96.38 244 LEU A N 1
ATOM 1889 C CA . LEU A 1 244 ? -8.762 -13.090 -2.586 1.00 96.38 244 LEU A CA 1
ATOM 1890 C C . LEU A 1 244 ? -8.247 -12.132 -1.505 1.00 96.38 244 LEU A C 1
ATOM 1892 O O . LEU A 1 244 ? -8.100 -12.532 -0.347 1.00 96.38 244 LEU A O 1
ATOM 1896 N N . ALA A 1 245 ? -7.911 -10.906 -1.897 1.00 97.81 245 ALA A N 1
ATOM 1897 C CA . ALA A 1 245 ? -7.137 -9.975 -1.098 1.00 97.81 245 ALA A CA 1
ATOM 1898 C C . ALA A 1 245 ? -8.008 -8.925 -0.407 1.00 97.81 245 ALA A C 1
ATOM 1900 O O . ALA A 1 245 ? -9.020 -8.469 -0.942 1.00 97.81 245 ALA A O 1
ATOM 1901 N N . CYS A 1 246 ? -7.585 -8.516 0.786 1.00 97.44 246 CYS A N 1
ATOM 1902 C CA . CYS A 1 246 ? -8.149 -7.384 1.518 1.00 97.44 246 CYS A CA 1
ATOM 1903 C C . CYS A 1 246 ? -7.251 -6.141 1.468 1.00 97.44 246 CYS A C 1
ATOM 1905 O O . CYS A 1 246 ? -7.763 -5.027 1.592 1.00 97.44 246 CYS A O 1
ATOM 1907 N N . VAL A 1 247 ? -5.951 -6.327 1.218 1.00 98.31 247 VAL A N 1
ATOM 1908 C CA . VAL A 1 247 ? -4.977 -5.268 0.938 1.00 98.31 247 VAL A CA 1
ATOM 1909 C C . VAL A 1 247 ? -4.133 -5.677 -0.267 1.00 98.31 247 VAL A C 1
ATOM 1911 O O . VAL A 1 247 ? -3.686 -6.822 -0.337 1.00 98.31 247 VAL A O 1
ATOM 1914 N N . ALA A 1 248 ? -3.910 -4.749 -1.192 1.00 98.50 248 ALA A N 1
ATOM 1915 C CA . ALA A 1 248 ? -2.962 -4.884 -2.292 1.00 98.50 248 ALA A CA 1
ATOM 1916 C C . ALA A 1 248 ? -1.999 -3.691 -2.278 1.00 98.50 248 ALA A C 1
ATOM 1918 O O . ALA A 1 248 ? -2.454 -2.553 -2.183 1.00 98.50 248 ALA A O 1
ATOM 1919 N N . PHE A 1 249 ? -0.696 -3.943 -2.357 1.00 98.44 249 PHE A N 1
ATOM 1920 C CA . PHE A 1 249 ? 0.355 -2.929 -2.415 1.00 98.44 249 PHE A CA 1
ATOM 1921 C C . PHE A 1 249 ? 1.139 -3.067 -3.723 1.00 98.44 249 PHE A C 1
ATOM 1923 O O . PHE A 1 249 ? 1.562 -4.171 -4.061 1.00 98.44 249 PHE A O 1
ATOM 1930 N N . ILE A 1 250 ? 1.295 -1.966 -4.458 1.00 97.81 250 ILE A N 1
ATOM 1931 C CA . ILE A 1 250 ? 2.036 -1.906 -5.724 1.00 97.81 250 ILE A CA 1
ATOM 1932 C C . ILE A 1 250 ? 3.228 -0.959 -5.543 1.00 97.81 250 ILE A C 1
ATOM 1934 O O . ILE A 1 250 ? 3.033 0.237 -5.305 1.00 97.81 250 ILE A O 1
ATOM 1938 N N . ASP A 1 251 ? 4.426 -1.526 -5.668 1.00 95.31 251 ASP A N 1
ATOM 1939 C CA . ASP A 1 251 ? 5.748 -0.899 -5.510 1.00 95.31 251 ASP A CA 1
ATOM 1940 C C . ASP A 1 251 ? 6.788 -1.624 -6.397 1.00 95.31 251 ASP A C 1
ATOM 1942 O O . ASP A 1 251 ? 7.881 -2.002 -5.979 1.00 95.31 251 ASP A O 1
ATOM 1946 N N . GLY A 1 252 ? 6.360 -1.972 -7.617 1.00 92.75 252 GLY A N 1
ATOM 1947 C CA . GLY A 1 252 ? 7.113 -2.789 -8.567 1.00 92.75 252 GLY A CA 1
ATOM 1948 C C . GLY A 1 252 ? 7.856 -1.961 -9.612 1.00 92.75 252 GLY A C 1
ATOM 1949 O O . GLY A 1 252 ? 8.803 -1.240 -9.319 1.00 92.75 252 GLY A O 1
ATOM 1950 N N . SER A 1 253 ? 7.457 -2.117 -10.875 1.00 90.81 253 SER A N 1
ATOM 1951 C CA . SER A 1 253 ? 8.019 -1.335 -11.980 1.00 90.81 253 SER A CA 1
ATOM 1952 C C . SER A 1 253 ? 7.492 0.100 -11.953 1.00 90.81 253 SER A C 1
ATOM 1954 O O . SER A 1 253 ? 6.340 0.343 -11.598 1.00 90.81 253 SER A O 1
ATOM 1956 N N . HIS A 1 254 ? 8.314 1.052 -12.393 1.00 89.38 254 HIS A N 1
ATOM 1957 C CA . HIS A 1 254 ? 7.899 2.443 -12.605 1.00 89.38 254 HIS A CA 1
ATOM 1958 C C . HIS A 1 254 ? 7.558 2.748 -14.060 1.00 89.38 254 HIS A C 1
ATOM 1960 O O . HIS A 1 254 ? 7.287 3.896 -14.401 1.00 89.38 254 HIS A O 1
ATOM 1966 N N . GLU A 1 255 ? 7.528 1.741 -14.927 1.00 90.06 255 GLU A N 1
ATOM 1967 C CA . GLU A 1 255 ? 7.027 1.910 -16.283 1.00 90.06 255 GLU A CA 1
ATOM 1968 C C . GLU A 1 255 ? 5.497 1.972 -16.261 1.00 90.06 255 GLU A C 1
ATOM 1970 O O . GLU A 1 255 ? 4.827 1.094 -15.718 1.00 90.06 255 GLU A O 1
ATOM 1975 N N . TYR A 1 256 ? 4.917 3.004 -16.880 1.00 86.94 256 TYR A N 1
ATOM 1976 C CA . TYR A 1 256 ? 3.465 3.235 -16.877 1.00 86.94 256 TYR A CA 1
ATOM 1977 C C . TYR A 1 256 ? 2.653 1.993 -17.274 1.00 86.94 256 TYR A C 1
ATOM 1979 O O . TYR A 1 256 ? 1.657 1.670 -16.630 1.00 86.94 256 TYR A O 1
ATOM 1987 N N . ALA A 1 257 ? 3.080 1.287 -18.325 1.00 93.00 257 ALA A N 1
ATOM 1988 C CA . ALA A 1 257 ? 2.382 0.101 -18.813 1.00 93.00 257 ALA A CA 1
ATOM 1989 C C . ALA A 1 257 ? 2.383 -1.045 -17.788 1.00 93.00 257 ALA A C 1
ATOM 1991 O O . ALA A 1 257 ? 1.366 -1.723 -17.635 1.00 93.00 257 ALA A O 1
ATOM 1992 N N . ASP A 1 258 ? 3.490 -1.224 -17.066 1.00 94.31 258 ASP A N 1
ATOM 1993 C CA . ASP A 1 258 ? 3.616 -2.259 -16.042 1.00 94.31 258 ASP A CA 1
ATOM 1994 C C . ASP A 1 258 ? 2.735 -1.931 -14.836 1.00 94.31 258 ASP A C 1
ATOM 1996 O O . ASP A 1 258 ? 1.970 -2.779 -14.387 1.00 94.31 258 ASP A O 1
ATOM 2000 N N . VAL A 1 259 ? 2.740 -0.675 -14.379 1.00 94.50 259 VAL A N 1
ATOM 2001 C CA . VAL A 1 259 ? 1.886 -0.226 -13.268 1.00 94.50 259 VAL A CA 1
ATOM 2002 C C . VAL A 1 259 ? 0.405 -0.397 -13.591 1.00 94.50 259 VAL A C 1
ATOM 2004 O O . VAL A 1 259 ? -0.379 -0.801 -12.732 1.00 94.50 259 VAL A O 1
ATOM 2007 N N . VAL A 1 260 ? -0.007 -0.084 -14.824 1.00 95.44 260 VAL A N 1
ATOM 2008 C CA . VAL A 1 260 ? -1.394 -0.299 -15.257 1.00 95.44 260 VAL A CA 1
ATOM 2009 C C . VAL A 1 260 ? -1.740 -1.787 -15.222 1.00 95.44 260 VAL A C 1
ATOM 2011 O O . VAL A 1 260 ? -2.794 -2.141 -14.695 1.00 95.44 260 VAL A O 1
ATOM 2014 N N . ALA A 1 261 ? -0.852 -2.661 -15.704 1.00 96.44 261 ALA A N 1
ATOM 2015 C CA . ALA A 1 261 ? -1.061 -4.106 -15.642 1.00 96.44 261 ALA A CA 1
ATOM 2016 C C . ALA A 1 261 ? -1.130 -4.621 -14.190 1.00 96.44 261 ALA A C 1
ATOM 2018 O O . ALA A 1 261 ? -2.014 -5.412 -13.852 1.00 96.44 261 ALA A O 1
ATOM 2019 N N . ASP A 1 262 ? -0.253 -4.135 -13.313 1.00 97.56 262 ASP A N 1
ATOM 2020 C CA . ASP A 1 262 ? -0.242 -4.460 -11.884 1.00 97.56 262 ASP A CA 1
ATOM 2021 C C . ASP A 1 262 ? -1.529 -4.000 -11.193 1.00 97.56 262 ASP A C 1
ATOM 2023 O O . ASP A 1 262 ? -2.112 -4.735 -10.389 1.00 97.56 262 ASP A O 1
ATOM 2027 N N . PHE A 1 263 ? -2.021 -2.809 -11.544 1.00 97.25 263 PHE A N 1
ATOM 2028 C CA . PHE A 1 263 ? -3.303 -2.303 -11.071 1.00 97.25 263 PHE A CA 1
ATOM 2029 C C . PHE A 1 263 ? -4.467 -3.176 -11.538 1.00 97.25 263 PHE A C 1
ATOM 2031 O O . PHE A 1 263 ? -5.326 -3.501 -10.724 1.00 97.25 263 PHE A O 1
ATOM 2038 N N . GLU A 1 264 ? -4.517 -3.577 -12.807 1.00 96.81 264 GLU A N 1
ATOM 2039 C CA . GLU A 1 264 ? -5.596 -4.426 -13.331 1.00 96.81 264 GLU A CA 1
ATOM 2040 C C . GLU A 1 264 ? -5.648 -5.791 -12.627 1.00 96.81 264 GLU A C 1
ATOM 2042 O O . GLU A 1 264 ? -6.731 -6.296 -12.310 1.00 96.81 264 GLU A O 1
ATOM 2047 N N . LEU A 1 265 ? -4.484 -6.372 -12.327 1.00 97.25 265 LEU A N 1
ATOM 2048 C CA . LEU A 1 265 ? -4.372 -7.590 -11.525 1.00 97.25 265 LEU A CA 1
ATOM 2049 C C . LEU A 1 265 ? -4.877 -7.365 -10.096 1.00 97.25 265 LEU A C 1
ATOM 2051 O O . LEU A 1 265 ? -5.757 -8.089 -9.620 1.00 97.25 265 LEU A O 1
ATOM 2055 N N . CYS A 1 266 ? -4.362 -6.331 -9.430 1.00 97.56 266 CYS A N 1
ATOM 2056 C CA . CYS A 1 266 ? -4.751 -5.988 -8.069 1.00 97.56 266 CYS A CA 1
ATOM 2057 C C . CYS A 1 266 ? -6.235 -5.624 -7.960 1.00 97.56 266 CYS A C 1
ATOM 2059 O O . CYS A 1 266 ? -6.873 -6.013 -6.986 1.00 97.56 266 CYS A O 1
ATOM 2061 N N . ASP A 1 267 ? -6.821 -4.941 -8.945 1.00 97.06 267 ASP A N 1
ATOM 2062 C CA . ASP A 1 267 ? -8.254 -4.644 -8.971 1.00 97.06 267 ASP A CA 1
ATOM 2063 C C . ASP A 1 267 ? -9.071 -5.931 -8.979 1.00 97.06 267 ASP A C 1
ATOM 2065 O O . ASP A 1 267 ? -10.030 -6.041 -8.222 1.00 97.06 267 ASP A O 1
ATOM 2069 N N . ARG A 1 268 ? -8.681 -6.945 -9.750 1.00 96.00 268 ARG A N 1
ATOM 2070 C CA . ARG A 1 268 ? -9.393 -8.230 -9.748 1.00 96.00 268 ARG A CA 1
ATOM 2071 C C . ARG A 1 268 ? -9.234 -8.992 -8.437 1.00 96.00 268 ARG A C 1
ATOM 2073 O O . ARG A 1 268 ? -10.205 -9.545 -7.922 1.00 96.00 268 ARG A O 1
ATOM 2080 N N . TRP A 1 269 ? -8.029 -9.025 -7.878 1.00 97.62 269 TRP A N 1
ATOM 2081 C CA . TRP A 1 269 ? -7.766 -9.779 -6.652 1.00 97.62 269 TRP A CA 1
ATOM 2082 C C . TRP A 1 269 ? -8.283 -9.093 -5.392 1.00 97.62 269 TRP A C 1
ATOM 2084 O O . TRP A 1 269 ? -8.541 -9.772 -4.401 1.00 97.62 269 TRP A O 1
ATOM 2094 N N . LEU A 1 270 ? -8.436 -7.771 -5.398 1.00 97.69 270 LEU A N 1
ATOM 2095 C CA . LEU A 1 270 ? -8.887 -7.015 -4.239 1.00 97.69 270 LEU A CA 1
ATOM 2096 C C . LEU A 1 270 ? -10.413 -7.064 -4.114 1.00 97.69 270 LEU A C 1
ATOM 2098 O O . LEU A 1 270 ? -11.151 -6.628 -5.007 1.00 97.69 270 LEU A O 1
ATOM 2102 N N . ARG A 1 271 ? -10.894 -7.540 -2.963 1.00 96.81 271 ARG A N 1
ATOM 2103 C CA . ARG A 1 271 ? -12.326 -7.561 -2.647 1.00 96.81 271 ARG A CA 1
ATOM 2104 C C . ARG A 1 271 ? -12.919 -6.144 -2.613 1.00 96.81 271 ARG A C 1
ATOM 2106 O O . ARG A 1 271 ? -12.223 -5.193 -2.232 1.00 96.81 271 ARG A O 1
ATOM 2113 N N . PRO A 1 272 ? -14.220 -5.977 -2.895 1.00 95.56 272 PRO A N 1
ATOM 2114 C CA . PRO A 1 272 ? -14.904 -4.716 -2.642 1.00 95.56 272 PRO A CA 1
ATOM 2115 C C . PRO A 1 272 ? -14.783 -4.300 -1.164 1.00 95.56 272 PRO A C 1
ATOM 2117 O O . PRO A 1 272 ? -14.916 -5.119 -0.254 1.00 95.56 272 PRO A O 1
ATOM 2120 N N . GLY A 1 273 ? -14.497 -3.023 -0.916 1.00 91.69 273 GLY A N 1
ATOM 2121 C CA . GLY A 1 273 ? -14.197 -2.490 0.415 1.00 91.69 273 GLY A CA 1
ATOM 2122 C C . GLY A 1 273 ? -12.739 -2.643 0.863 1.00 91.69 273 GLY A C 1
ATOM 2123 O O . GLY A 1 273 ? -12.371 -1.992 1.841 1.00 91.69 273 GLY A O 1
ATOM 2124 N N . GLY A 1 274 ? -11.924 -3.450 0.171 1.00 95.62 274 GLY A N 1
ATOM 2125 C CA . GLY A 1 274 ? -10.491 -3.603 0.438 1.00 95.62 274 GLY A CA 1
ATOM 2126 C C . GLY A 1 274 ? -9.672 -2.351 0.107 1.00 95.62 274 GLY A C 1
ATOM 2127 O O . GLY A 1 274 ? -10.191 -1.371 -0.441 1.00 95.62 274 GLY A O 1
ATOM 2128 N N . LEU A 1 275 ? -8.384 -2.389 0.448 1.00 95.00 275 LEU A N 1
ATOM 2129 C CA . LEU A 1 275 ? -7.466 -1.261 0.283 1.00 95.00 275 LEU A CA 1
ATOM 2130 C C . LEU A 1 275 ? -6.403 -1.528 -0.785 1.00 95.00 275 LEU A C 1
ATOM 2132 O O . LEU A 1 275 ? -5.744 -2.563 -0.768 1.00 95.00 275 LEU A O 1
ATOM 2136 N N . LEU A 1 276 ? -6.226 -0.565 -1.684 1.00 97.56 276 LEU A N 1
ATOM 2137 C CA . LEU A 1 276 ? -5.117 -0.498 -2.630 1.00 97.56 276 LEU A CA 1
ATOM 2138 C C . LEU A 1 276 ? -4.124 0.553 -2.133 1.00 97.56 276 LEU A C 1
ATOM 2140 O O . LEU A 1 276 ? -4.514 1.696 -1.908 1.00 97.56 276 LEU A O 1
ATOM 2144 N N . ALA A 1 277 ? -2.861 0.184 -1.984 1.00 94.25 277 ALA A N 1
ATOM 2145 C CA . ALA A 1 277 ? -1.762 1.089 -1.694 1.00 94.25 277 ALA A CA 1
ATOM 2146 C C . ALA A 1 277 ? -0.836 1.186 -2.917 1.00 94.25 277 ALA A C 1
ATOM 2148 O O . ALA A 1 277 ? -0.487 0.167 -3.510 1.00 94.25 277 ALA A O 1
ATOM 2149 N N . LEU A 1 278 ? -0.457 2.406 -3.291 1.00 89.62 278 LEU A N 1
ATOM 2150 C CA . LEU A 1 278 ? 0.460 2.713 -4.393 1.00 89.62 278 LEU A CA 1
ATOM 2151 C C . LEU A 1 278 ? 1.650 3.486 -3.831 1.00 89.62 278 LEU A C 1
ATOM 2153 O O . LEU A 1 278 ? 1.433 4.471 -3.117 1.00 89.62 278 LEU A O 1
ATOM 2157 N N . HIS A 1 279 ? 2.867 3.045 -4.137 1.00 86.88 279 HIS A N 1
ATOM 2158 C CA . HIS A 1 279 ? 4.099 3.766 -3.809 1.00 86.88 279 HIS A CA 1
ATOM 2159 C C . HIS A 1 279 ? 4.546 4.682 -4.959 1.00 86.88 279 HIS A C 1
ATOM 2161 O O . HIS A 1 279 ? 3.927 4.695 -6.026 1.00 86.88 279 HIS A O 1
ATOM 2167 N N . ASP A 1 280 ? 5.569 5.498 -4.705 1.00 77.81 280 ASP A N 1
ATOM 2168 C CA . ASP A 1 280 ? 6.209 6.381 -5.681 1.00 77.81 280 ASP A CA 1
ATOM 2169 C C . ASP A 1 280 ? 5.250 7.321 -6.430 1.00 77.81 280 ASP A C 1
ATOM 2171 O O . ASP A 1 280 ? 5.418 7.692 -7.597 1.00 77.81 280 ASP A O 1
ATOM 2175 N N . ILE A 1 281 ? 4.242 7.807 -5.700 1.00 72.69 281 ILE A N 1
ATOM 2176 C CA . ILE A 1 281 ? 3.387 8.905 -6.145 1.00 72.69 281 ILE A CA 1
ATOM 2177 C C . ILE A 1 281 ? 4.106 10.228 -5.868 1.00 72.69 281 ILE A C 1
ATOM 2179 O O . ILE A 1 281 ? 3.886 10.898 -4.856 1.00 72.69 281 ILE A O 1
ATOM 2183 N N . PHE A 1 282 ? 4.984 10.613 -6.795 1.00 57.47 282 PHE A N 1
ATOM 2184 C CA . PHE A 1 282 ? 5.718 11.871 -6.714 1.00 57.47 282 PHE A CA 1
ATOM 2185 C C . PHE A 1 282 ? 4.836 13.080 -7.074 1.00 57.47 282 PHE A C 1
ATOM 2187 O O . PHE A 1 282 ? 4.158 13.079 -8.108 1.00 57.47 282 PHE A O 1
ATOM 2194 N N . PRO A 1 283 ? 4.900 14.178 -6.299 1.00 48.62 283 PRO A N 1
ATOM 2195 C CA . PRO A 1 283 ? 4.434 15.486 -6.741 1.00 48.62 283 PRO A CA 1
ATOM 2196 C C . PRO A 1 283 ? 5.478 16.066 -7.711 1.00 48.62 283 PRO A C 1
ATOM 2198 O O . PRO A 1 283 ? 6.351 16.845 -7.327 1.00 48.62 283 PRO A O 1
ATOM 2201 N N . ALA A 1 284 ? 5.424 15.602 -8.958 1.00 40.28 284 ALA A N 1
ATOM 2202 C CA . ALA A 1 284 ? 6.472 15.723 -9.969 1.00 40.28 284 ALA A CA 1
ATOM 2203 C C . ALA A 1 284 ? 7.103 17.124 -10.123 1.00 40.28 284 ALA A C 1
ATOM 2205 O O . ALA A 1 284 ? 8.315 17.231 -10.278 1.00 40.28 284 ALA A O 1
ATOM 2206 N N . GLU A 1 285 ? 6.344 18.217 -10.048 1.00 35.06 285 GLU A N 1
ATOM 2207 C CA . GLU A 1 285 ? 6.863 19.517 -10.513 1.00 35.06 285 GLU A CA 1
ATOM 2208 C C . GLU A 1 285 ? 7.082 20.557 -9.388 1.00 35.06 285 GLU A C 1
ATOM 2210 O O . GLU A 1 285 ? 7.240 21.752 -9.640 1.00 35.06 285 GLU A O 1
ATOM 2215 N N . HIS A 1 286 ? 7.186 20.108 -8.129 1.00 33.22 286 HIS A N 1
ATOM 2216 C CA . HIS A 1 286 ? 7.536 20.956 -6.974 1.00 33.22 286 HIS A CA 1
ATOM 2217 C C . HIS A 1 286 ? 9.013 20.939 -6.559 1.00 33.22 286 HIS A C 1
ATOM 2219 O O . HIS A 1 286 ? 9.432 21.788 -5.770 1.00 33.22 286 HIS A O 1
ATOM 2225 N N . LEU A 1 287 ? 9.814 20.019 -7.100 1.00 33.06 287 LEU A N 1
ATOM 2226 C CA . LEU A 1 287 ? 11.221 19.847 -6.718 1.00 33.06 287 LEU A CA 1
ATOM 2227 C C . LEU A 1 287 ? 12.211 20.613 -7.613 1.00 33.06 287 LEU A C 1
ATOM 2229 O O . LEU A 1 287 ? 13.413 20.551 -7.375 1.00 33.06 287 LEU A O 1
ATOM 2233 N N . GLY A 1 288 ? 11.733 21.363 -8.614 1.00 28.44 288 GLY A N 1
ATOM 2234 C CA . GLY A 1 288 ? 12.592 22.188 -9.477 1.00 28.44 288 GLY A CA 1
ATOM 2235 C C . GLY A 1 288 ? 13.472 21.400 -10.458 1.00 28.44 288 GLY A C 1
ATOM 2236 O O . GLY A 1 288 ? 14.341 21.986 -11.097 1.00 28.44 288 GLY A O 1
ATOM 2237 N N . TYR A 1 289 ? 13.225 20.099 -10.605 1.00 30.89 289 TYR A N 1
ATOM 2238 C CA . TYR A 1 289 ? 13.815 19.223 -11.615 1.00 30.89 289 TYR A CA 1
ATOM 2239 C C . TYR A 1 289 ? 12.678 18.559 -12.402 1.00 30.89 289 TYR A C 1
ATOM 2241 O O . TYR A 1 289 ? 11.599 18.390 -11.830 1.00 30.89 289 TYR A O 1
ATOM 2249 N N . PRO A 1 290 ? 12.870 18.189 -13.684 1.00 41.06 290 PRO A N 1
ATOM 2250 C CA . PRO A 1 290 ? 11.923 17.307 -14.356 1.00 41.06 290 PRO A CA 1
ATOM 2251 C C . PRO A 1 290 ? 11.836 16.035 -13.517 1.00 41.06 290 PRO A C 1
ATOM 2253 O O . PRO A 1 290 ? 12.826 15.308 -13.409 1.00 41.06 290 PRO A O 1
ATOM 2256 N N . ALA A 1 291 ? 10.704 15.795 -12.853 1.00 43.53 291 ALA A N 1
ATOM 2257 C CA . ALA A 1 291 ? 10.519 14.498 -12.235 1.00 43.53 291 ALA A CA 1
ATOM 2258 C C . ALA A 1 291 ? 10.578 13.455 -13.355 1.00 43.53 291 ALA A C 1
ATOM 2260 O O . ALA A 1 291 ? 9.927 13.649 -14.387 1.00 43.53 291 ALA A O 1
ATOM 2261 N N . PRO A 1 292 ? 11.376 12.388 -13.199 1.00 48.09 292 PRO A N 1
ATOM 2262 C CA . PRO A 1 292 ? 11.237 11.234 -14.072 1.00 48.09 292 PRO A CA 1
ATOM 2263 C C . PRO A 1 292 ? 9.783 10.793 -13.945 1.00 48.09 292 PRO A C 1
ATOM 2265 O O . PRO A 1 292 ? 9.342 10.597 -12.822 1.00 48.09 292 PRO A O 1
ATOM 2268 N N . ASP A 1 293 ? 9.042 10.762 -15.053 1.00 55.22 293 ASP A N 1
ATOM 2269 C CA . ASP A 1 293 ? 7.613 10.442 -15.089 1.00 55.22 293 ASP A CA 1
ATOM 2270 C C . ASP A 1 293 ? 7.420 9.018 -14.543 1.00 55.22 293 ASP A C 1
ATOM 2272 O O . ASP A 1 293 ? 7.653 8.049 -15.271 1.00 55.22 293 ASP A O 1
ATOM 2276 N N . PRO A 1 294 ? 7.117 8.848 -13.242 1.00 66.00 294 PRO A N 1
ATOM 2277 C CA . PRO A 1 294 ? 7.138 7.547 -12.617 1.00 66.00 294 PRO A CA 1
ATOM 2278 C C . PRO A 1 294 ? 5.743 6.997 -12.863 1.00 66.00 294 PRO A C 1
ATOM 2280 O O . PRO A 1 294 ? 4.750 7.530 -12.355 1.00 66.00 294 PRO A O 1
ATOM 2283 N N . GLY A 1 295 ? 5.647 5.942 -13.660 1.00 80.38 295 GLY A N 1
ATOM 2284 C CA . GLY A 1 295 ? 4.413 5.254 -14.029 1.00 80.38 295 GLY A CA 1
ATOM 2285 C C . GLY A 1 295 ? 3.303 5.220 -12.963 1.00 80.38 295 GLY A C 1
ATOM 2286 O O . GLY A 1 295 ? 2.150 5.423 -13.356 1.00 80.38 295 GLY A O 1
ATOM 2287 N N . PRO A 1 296 ? 3.584 5.057 -11.646 1.00 82.00 296 PRO A N 1
ATOM 2288 C CA . PRO A 1 296 ? 2.583 5.129 -10.576 1.00 82.00 296 PRO A CA 1
ATOM 2289 C C . PRO A 1 296 ? 1.698 6.377 -10.596 1.00 82.00 296 PRO A C 1
ATOM 2291 O O . PRO A 1 296 ? 0.466 6.274 -10.564 1.00 82.00 296 PRO A O 1
ATOM 2294 N N . GLY A 1 297 ? 2.296 7.566 -10.691 1.00 73.31 297 GLY A N 1
ATOM 2295 C CA . GLY A 1 297 ? 1.555 8.826 -10.649 1.00 73.31 297 GLY A CA 1
ATOM 2296 C C . GLY A 1 297 ? 0.637 9.008 -11.859 1.00 73.31 297 GLY A C 1
ATOM 2297 O O . GLY A 1 297 ? -0.474 9.533 -11.728 1.00 73.31 297 GLY A O 1
ATOM 2298 N N . ASP A 1 298 ? 1.092 8.572 -13.031 1.00 74.88 298 ASP A N 1
ATOM 2299 C CA . ASP A 1 298 ? 0.348 8.667 -14.284 1.00 74.88 298 ASP A CA 1
ATOM 2300 C C . ASP A 1 298 ? -0.758 7.607 -14.380 1.00 74.88 298 ASP A C 1
ATOM 2302 O O . ASP A 1 298 ? -1.886 7.935 -14.761 1.00 74.88 298 ASP A O 1
ATOM 2306 N N . ALA A 1 299 ? -0.500 6.370 -13.947 1.00 82.75 299 ALA A N 1
ATOM 2307 C CA . ALA A 1 299 ? -1.517 5.322 -13.852 1.00 82.75 299 ALA A CA 1
ATOM 2308 C C . ALA A 1 299 ? -2.640 5.719 -12.882 1.00 82.75 299 ALA A C 1
ATOM 2310 O O . ALA A 1 299 ? -3.824 5.600 -13.215 1.00 82.75 299 ALA A O 1
ATOM 2311 N N . LEU A 1 300 ? -2.288 6.283 -11.719 1.00 76.75 300 LEU A N 1
ATOM 2312 C CA . LEU A 1 300 ? -3.258 6.809 -10.759 1.00 76.75 300 LEU A CA 1
ATOM 2313 C C . LEU A 1 300 ? -4.207 7.828 -11.413 1.00 76.75 300 LEU A C 1
ATOM 2315 O O . LEU A 1 300 ? -5.430 7.709 -11.292 1.00 76.75 300 LEU A O 1
ATOM 2319 N N . ARG A 1 301 ? -3.642 8.819 -12.115 1.00 68.25 301 ARG A N 1
ATOM 2320 C CA . ARG A 1 301 ? -4.381 9.934 -12.729 1.00 68.25 301 ARG A CA 1
ATOM 2321 C C . ARG A 1 301 ? -5.210 9.510 -13.939 1.00 68.25 301 ARG A C 1
ATOM 2323 O O . ARG A 1 301 ? -6.348 9.954 -14.078 1.00 68.25 301 ARG A O 1
ATOM 2330 N N . ARG A 1 302 ? -4.645 8.684 -14.821 1.00 76.88 302 ARG A N 1
ATOM 2331 C CA . ARG A 1 302 ? -5.230 8.364 -16.134 1.00 76.88 302 ARG A CA 1
ATOM 2332 C C . ARG A 1 302 ? -6.103 7.115 -16.124 1.00 76.88 302 ARG A C 1
ATOM 2334 O O . ARG A 1 302 ? -6.992 7.009 -16.964 1.00 76.88 302 ARG A O 1
ATOM 2341 N N . VAL A 1 303 ? -5.875 6.195 -15.187 1.00 83.88 303 VAL A N 1
ATOM 2342 C CA . VAL A 1 303 ? -6.555 4.892 -15.153 1.00 83.88 303 VAL A CA 1
ATOM 2343 C C . VAL A 1 303 ? -7.357 4.718 -13.870 1.00 83.88 303 VAL A C 1
ATOM 2345 O O . VAL A 1 303 ? -8.569 4.532 -13.939 1.00 83.88 303 VAL A O 1
ATOM 2348 N N . ILE A 1 304 ? -6.726 4.835 -12.699 1.00 82.62 304 ILE A N 1
ATOM 2349 C CA . ILE A 1 304 ? -7.332 4.412 -11.424 1.00 82.62 304 ILE A CA 1
ATOM 2350 C C . ILE A 1 304 ? -8.461 5.350 -10.978 1.00 82.62 304 ILE A C 1
ATOM 2352 O O . ILE A 1 304 ? -9.600 4.906 -10.801 1.00 82.62 304 ILE A O 1
ATOM 2356 N N . LEU A 1 305 ? -8.182 6.648 -10.809 1.00 76.88 305 LEU A N 1
ATOM 2357 C CA . LEU A 1 305 ? -9.175 7.622 -10.330 1.00 76.88 305 LEU A CA 1
ATOM 2358 C C . LEU A 1 305 ? -10.366 7.810 -11.291 1.00 76.88 305 LEU A C 1
ATOM 2360 O O . LEU A 1 305 ? -11.503 7.864 -10.805 1.00 76.88 305 LEU A O 1
ATOM 2364 N N . PRO A 1 306 ? -10.182 7.843 -12.630 1.00 79.56 306 PRO A N 1
ATOM 2365 C CA . PRO A 1 306 ? -11.297 7.939 -13.572 1.00 79.56 306 PRO A CA 1
ATOM 2366 C C . PRO A 1 306 ? -12.319 6.805 -13.461 1.00 79.56 306 PRO A C 1
ATOM 2368 O O . PRO A 1 306 ? -13.489 7.023 -13.776 1.00 79.56 306 PRO A O 1
ATOM 2371 N N . THR A 1 307 ? -11.930 5.625 -12.955 1.00 79.62 307 THR A N 1
ATOM 2372 C CA . THR A 1 307 ? -12.889 4.529 -12.726 1.00 79.62 307 THR A CA 1
ATOM 2373 C C . THR A 1 307 ? -13.972 4.877 -11.705 1.00 79.62 307 THR A C 1
ATOM 2375 O O . THR A 1 307 ? -15.015 4.228 -11.692 1.00 79.62 307 THR A O 1
ATOM 2378 N N . ARG A 1 308 ? -13.721 5.846 -10.807 1.00 78.31 308 ARG A N 1
ATOM 2379 C CA . ARG A 1 308 ? -14.553 6.172 -9.629 1.00 78.31 308 ARG A CA 1
ATOM 2380 C C . ARG A 1 308 ? -14.828 4.991 -8.687 1.00 78.31 308 ARG A C 1
ATOM 2382 O O . ARG A 1 308 ? -15.618 5.124 -7.755 1.00 78.31 308 ARG A O 1
ATOM 2389 N N . ARG A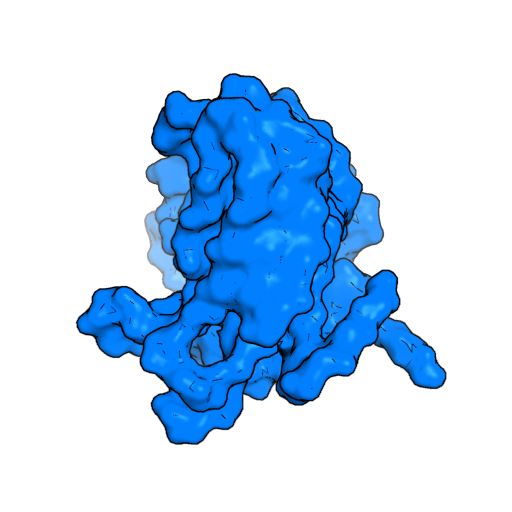 1 309 ? -14.161 3.850 -8.892 1.00 84.12 309 ARG A N 1
ATOM 2390 C CA . ARG A 1 309 ? -14.226 2.670 -8.019 1.00 84.12 309 ARG A CA 1
ATOM 2391 C C . ARG A 1 309 ? -13.245 2.757 -6.857 1.00 84.12 309 ARG A C 1
ATOM 2393 O O . ARG A 1 309 ? -13.323 1.931 -5.959 1.00 84.12 309 ARG A O 1
ATOM 2400 N N . TYR A 1 310 ? -12.348 3.737 -6.860 1.00 81.38 310 TYR A N 1
ATOM 2401 C CA . TYR A 1 310 ? -11.332 3.924 -5.834 1.00 81.38 310 TYR A CA 1
ATOM 2402 C C . TYR A 1 310 ? -11.419 5.324 -5.237 1.00 81.38 310 TYR A C 1
ATOM 2404 O O . TYR A 1 310 ? -11.428 6.318 -5.960 1.00 81.38 310 TYR A O 1
ATOM 2412 N N . GLU A 1 311 ? -11.478 5.391 -3.910 1.00 74.81 311 GLU A N 1
ATOM 2413 C CA . GLU A 1 311 ? -11.498 6.637 -3.142 1.00 74.81 311 GLU A CA 1
ATOM 2414 C C . GLU A 1 311 ? -10.204 6.755 -2.333 1.00 74.81 311 GLU A C 1
ATOM 2416 O O . GLU A 1 311 ? -9.943 5.883 -1.504 1.00 74.81 311 GLU A O 1
ATOM 2421 N N . PRO A 1 312 ? -9.384 7.798 -2.542 1.00 72.19 312 PRO A N 1
ATOM 2422 C CA . PRO A 1 312 ? -8.246 8.085 -1.675 1.00 72.19 312 PRO A CA 1
ATOM 2423 C C . PRO A 1 312 ? -8.695 8.303 -0.226 1.00 72.19 312 PRO A C 1
ATOM 2425 O O . PRO A 1 312 ? -9.616 9.079 0.018 1.00 72.19 312 PRO A O 1
ATOM 2428 N N . ILE A 1 313 ? -8.039 7.646 0.734 1.00 62.81 313 ILE A N 1
ATOM 2429 C CA . ILE A 1 313 ? -8.384 7.767 2.164 1.00 62.81 313 ILE A CA 1
ATOM 2430 C C . ILE A 1 313 ? -7.200 8.121 3.069 1.00 62.81 313 ILE A C 1
ATOM 2432 O O . ILE A 1 313 ? -7.415 8.543 4.202 1.00 62.81 313 ILE A O 1
ATOM 2436 N N . ALA A 1 314 ? -5.960 7.951 2.603 1.00 64.56 314 ALA A N 1
ATOM 2437 C CA . ALA A 1 314 ? -4.769 8.445 3.290 1.00 64.56 314 ALA A CA 1
ATOM 2438 C C . ALA A 1 314 ? -3.570 8.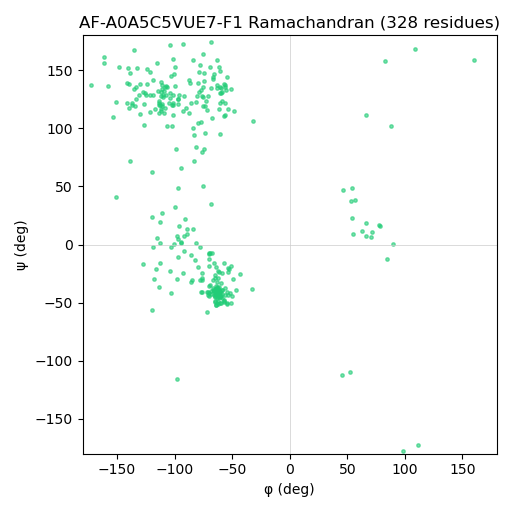516 2.352 1.00 64.56 314 ALA A C 1
ATOM 2440 O O . ALA A 1 314 ? -3.491 7.773 1.378 1.00 64.56 314 ALA A O 1
ATOM 2441 N N . ALA A 1 315 ? -2.617 9.370 2.704 1.00 65.00 315 ALA A N 1
ATOM 2442 C CA . ALA A 1 315 ? -1.300 9.408 2.097 1.00 65.00 315 ALA A CA 1
ATOM 2443 C C . ALA A 1 315 ? -0.240 9.620 3.181 1.00 65.00 315 ALA A C 1
ATOM 2445 O O . ALA A 1 315 ? -0.488 10.306 4.177 1.00 65.00 315 ALA A O 1
ATOM 2446 N N . ALA A 1 316 ? 0.940 9.055 2.968 1.00 61.53 316 ALA A N 1
ATOM 2447 C CA . ALA A 1 316 ? 2.127 9.318 3.763 1.00 61.53 316 ALA A CA 1
ATOM 2448 C C . ALA A 1 316 ? 3.324 9.355 2.822 1.00 61.53 316 ALA A C 1
ATOM 2450 O O . ALA A 1 316 ? 3.585 8.372 2.140 1.00 61.53 316 ALA A O 1
ATOM 2451 N N . HIS A 1 317 ? 4.041 10.479 2.799 1.00 65.00 317 HIS A N 1
ATOM 2452 C CA . HIS A 1 317 ? 5.195 10.673 1.921 1.00 65.00 317 HIS A CA 1
ATOM 2453 C C . HIS A 1 317 ? 4.854 10.362 0.444 1.00 65.00 317 HIS A C 1
ATOM 2455 O O . HIS A 1 317 ? 4.082 11.128 -0.132 1.00 65.00 317 HIS A O 1
ATOM 2461 N N . LEU A 1 318 ? 5.359 9.274 -0.146 1.00 68.94 318 LEU A N 1
ATOM 2462 C CA . LEU A 1 318 ? 5.101 8.865 -1.537 1.00 68.94 318 LEU A CA 1
ATOM 2463 C C . LEU A 1 318 ? 4.055 7.745 -1.654 1.00 68.94 318 LEU A C 1
ATOM 2465 O O . LEU A 1 318 ? 3.723 7.315 -2.756 1.00 68.94 318 LEU A O 1
ATOM 2469 N N . THR A 1 319 ? 3.498 7.290 -0.530 1.00 73.81 319 THR A N 1
ATOM 2470 C CA . THR A 1 319 ? 2.484 6.231 -0.492 1.00 73.81 319 THR A CA 1
ATOM 2471 C C . THR A 1 319 ? 1.075 6.806 -0.436 1.00 73.81 319 THR A C 1
ATOM 2473 O O . THR A 1 319 ? 0.751 7.584 0.465 1.00 73.81 319 THR A O 1
ATOM 2476 N N . LEU A 1 320 ? 0.203 6.352 -1.336 1.00 76.00 320 LEU A N 1
ATOM 2477 C CA . LEU A 1 320 ? -1.228 6.658 -1.347 1.00 76.00 320 LEU A CA 1
ATOM 2478 C C . LEU A 1 320 ? -2.049 5.394 -1.082 1.00 76.00 320 LEU A C 1
ATOM 2480 O O . LEU A 1 320 ? -1.849 4.378 -1.738 1.00 76.00 320 LEU A O 1
ATOM 2484 N N . VAL A 1 321 ? -3.023 5.472 -0.173 1.00 79.06 321 VAL A N 1
ATOM 2485 C CA . VAL A 1 321 ? -3.982 4.396 0.108 1.00 79.06 321 VAL A CA 1
ATOM 2486 C C . VAL A 1 321 ? -5.372 4.795 -0.375 1.00 79.06 321 VAL A C 1
ATOM 2488 O O . VAL A 1 321 ? -5.911 5.839 0.006 1.00 79.06 321 VAL A O 1
ATOM 2491 N N . LEU A 1 322 ? -5.976 3.925 -1.178 1.00 83.31 322 LEU A N 1
ATOM 2492 C CA . LEU A 1 322 ? -7.313 4.057 -1.734 1.00 83.31 322 LEU A CA 1
ATOM 2493 C C . LEU A 1 322 ? -8.206 2.909 -1.261 1.00 83.31 322 LEU A C 1
ATOM 2495 O O . LEU A 1 322 ? -7.788 1.754 -1.209 1.00 83.31 322 LEU A O 1
ATOM 2499 N N . ARG A 1 323 ? -9.470 3.207 -0.976 1.00 82.81 323 ARG A N 1
ATOM 2500 C CA . ARG A 1 323 ? -10.501 2.203 -0.719 1.00 82.81 323 ARG A CA 1
ATOM 2501 C C . ARG A 1 323 ? -11.214 1.845 -2.012 1.00 82.81 323 ARG A C 1
ATOM 2503 O O . ARG A 1 323 ? -11.735 2.729 -2.693 1.00 82.81 323 ARG A O 1
ATOM 2510 N N . LYS A 1 324 ? -11.295 0.548 -2.312 1.00 93.44 324 LYS A N 1
ATOM 2511 C CA . LYS A 1 324 ? -12.149 0.037 -3.384 1.00 93.44 324 LYS A CA 1
ATOM 2512 C C . LYS A 1 324 ? -13.607 0.121 -2.943 1.00 93.44 324 LYS A C 1
ATOM 2514 O O . LYS A 1 324 ? -13.979 -0.428 -1.906 1.00 93.44 324 LYS A O 1
ATOM 2519 N N . GLN A 1 325 ? -14.439 0.803 -3.712 1.00 85.69 325 GLN A N 1
ATOM 2520 C CA . GLN A 1 325 ? -15.861 0.942 -3.436 1.00 85.69 325 GLN A CA 1
ATOM 2521 C C . GLN A 1 325 ? -16.562 -0.412 -3.566 1.00 85.69 325 GLN A C 1
ATOM 2523 O O . GLN A 1 325 ? -16.216 -1.236 -4.415 1.00 85.69 325 GLN A O 1
ATOM 2528 N N . ALA A 1 326 ? -17.559 -0.646 -2.713 1.00 78.12 326 ALA A N 1
ATOM 2529 C CA . ALA A 1 326 ? -18.497 -1.733 -2.945 1.00 78.12 326 ALA A CA 1
ATOM 2530 C C . ALA A 1 326 ? -19.249 -1.449 -4.249 1.00 78.12 326 ALA A C 1
ATOM 2532 O O . ALA A 1 326 ? -19.653 -0.307 -4.472 1.00 78.12 326 ALA A O 1
ATOM 2533 N N . ASN A 1 327 ? -19.447 -2.459 -5.102 1.00 67.12 327 ASN A N 1
ATOM 2534 C CA . ASN A 1 327 ? -20.361 -2.307 -6.229 1.00 67.12 327 ASN A CA 1
ATOM 2535 C C . ASN A 1 327 ? -21.722 -1.902 -5.654 1.00 67.12 327 ASN A C 1
ATOM 2537 O O . ASN A 1 327 ? -22.357 -2.682 -4.944 1.00 67.12 327 ASN A O 1
ATOM 2541 N N . VAL A 1 328 ? -22.145 -0.666 -5.914 1.00 46.53 328 VAL A N 1
ATOM 2542 C CA . VAL A 1 328 ? -23.519 -0.260 -5.644 1.00 46.53 328 VAL A CA 1
ATOM 2543 C C . VAL A 1 328 ? -24.344 -1.054 -6.643 1.00 46.53 328 VAL A C 1
ATOM 2545 O O . VAL A 1 328 ? -24.223 -0.828 -7.846 1.00 46.53 328 VAL A O 1
ATOM 2548 N N . ALA A 1 329 ? -25.092 -2.049 -6.168 1.00 37.94 329 ALA A N 1
ATOM 2549 C CA . ALA A 1 329 ? -26.083 -2.707 -7.004 1.00 37.94 329 ALA A CA 1
ATOM 2550 C C . ALA A 1 329 ? -27.000 -1.608 -7.567 1.00 37.94 329 ALA A C 1
ATOM 2552 O O . ALA A 1 329 ? -27.610 -0.874 -6.785 1.00 37.94 329 ALA A O 1
ATOM 2553 N N . MET A 1 330 ? -26.992 -1.440 -8.894 1.00 32.72 330 MET A N 1
ATOM 2554 C CA . MET A 1 330 ? -27.981 -0.621 -9.600 1.00 32.72 330 MET A CA 1
ATOM 2555 C C . MET A 1 330 ? -29.342 -1.301 -9.557 1.00 32.72 330 MET A C 1
ATOM 2557 O O . MET A 1 330 ? -29.371 -2.548 -9.678 1.00 32.72 330 MET A O 1
#

Secondary structure (DSSP, 8-state):
------TT---EE-GGG-TTEEEEEETTEEEEEESS--SS-EEEEEEEEE-TT-TT-S-S---S---EEEE-TT--SPEEE----S-TT--EEEEEEEEEE--S----TTTHHHHHHHHHHTPPP-HHHHHHHHHHHHHHHHHS--S--HHHHHHHHHHHHHHGGGS-EEEEE--TTSHHHHHHHHHHHHTT----EEEE------HHHHHHHHHHHHHTS-GGGEEEE-S-GGG-TTTS-TT-EEEEEE-S--SHHHHHHHHHHHHHHEEEEEEEEE-----TTSSSS-----HHHHHIIIIIGGGSSEEEEEEETTEEEEEEPP----

Solvent-accessible surface area (backbone atoms only — not comparable to full-atom values): 18365 Å² total; per-residue (Å²): 140,80,88,58,89,55,97,93,49,70,65,54,61,72,69,87,42,39,81,64,33,50,76,47,75,55,96,75,27,37,32,44,24,43,74,57,56,39,89,49,35,30,39,29,48,31,25,42,40,57,52,88,77,41,94,88,55,93,56,45,65,61,36,79,62,74,53,74,49,77,38,56,56,60,43,51,70,66,46,77,48,60,86,78,67,98,54,88,80,60,46,70,43,34,48,47,58,44,71,35,83,52,67,96,63,101,74,58,86,78,57,55,59,53,53,53,37,27,60,77,63,67,49,77,89,60,78,79,60,48,61,62,49,49,55,51,47,54,48,44,60,75,71,32,70,75,99,68,53,69,58,38,48,53,50,48,24,49,53,35,52,61,28,33,73,76,49,39,26,35,38,35,32,38,40,89,28,20,53,65,52,30,37,51,48,40,23,28,53,78,59,72,28,89,38,38,34,39,35,30,28,56,69,93,56,54,73,70,48,44,51,43,18,54,48,36,43,52,73,53,74,45,64,91,40,53,44,78,44,76,36,56,65,91,79,41,78,83,77,60,60,69,46,45,18,19,32,35,36,45,55,56,63,51,48,42,71,52,33,42,52,52,46,57,49,44,56,46,24,36,25,68,62,17,38,42,33,39,38,62,41,62,53,40,52,69,76,84,50,87,47,78,82,40,8,40,40,53,30,42,65,73,52,50,49,74,65,67,46,44,44,80,67,45,68,33,93,40,30,40,33,25,36,30,48,61,82,75,83,127

Mean predicted aligned error: 13.69 Å

Radius of gyration: 20.58 Å; Cα contacts (8 Å, |Δi|>4): 619; chains: 1; bounding box: 52×54×47 Å

Foldseek 3Di:
DDQDDDPDAGEPEPCVQLVQWDWDADPQKIKTFGPFFAQAKKKKWKFWDKDLDFPVDGALDNGRTQDIDIAGGRRRDIDIDHRDDPDPRIDIHYMYIHMDDDHDDPPDVQVRLVVQLCVVLVPDDDVPVPVVLLVVLVVLPVQQDDPADSSNLVVLLSQLLSFQVVAAAEEEEAQQLNSSVLSNLLSCVVNVGLHAYEYEELRPDDPVSVVSSVVSCVVSVVPVRYHYHNDQPLVCLPVAQFQRHQEYEYDYAQPLVSVLSSVVSCNRNHHAQGKYKYFQLDSQNNPVDRRPNGNRVVCCSPPVVVVVQWAWRGDDDRMTMTTGHDPPDD

Sequence (330 aa):
MRSYQGSNAAYLIDRRLADGYELGVDDGTFRLAPHAPAAGRRIIRAAAAFDVTSPAGVYPEMNISMGRIVFEPNDAQPRRYRPFSRDAQRRLTVAYLGPEGATDEDCPFFFKAFDHFRAAVRLPADADGTSRRHERFEHLHRHAHGWFHLVEMQLLDLAVRSEAPRGGHIIEIGSYQGRSTAVLAAAAQDCGSDALVISIDPNELSPQQADVAAACVASVGQRRRLVQIQRPAARTAGLLRDELACVAFIDGSHEYADVVADFELCDRWLRPGGLLALHDIFPAEHLGYPAPDPGPGDALRRVILPTRRYEPIAAAHLTLVLRKQANVAM